Protein AF-A0AA39HNC1-F1 (afdb_monomer)

Radius of gyration: 44.1 Å; Cα contacts (8 Å, |Δi|>4): 191; chains: 1; bounding box: 72×90×106 Å

Solvent-accessible surface area (backbone atoms only — not comparable to full-atom values): 15174 Å² total; per-residue (Å²): 145,79,91,83,81,85,81,80,76,82,78,73,82,68,80,75,74,71,72,63,69,68,51,80,89,74,47,60,42,54,93,48,76,64,47,18,50,51,42,49,56,53,46,65,72,40,34,52,62,77,48,49,46,64,54,33,51,32,32,52,54,32,53,50,33,34,64,67,63,71,42,69,72,57,32,47,50,52,32,36,51,50,52,68,69,50,84,72,84,40,71,57,29,49,50,51,47,52,48,52,40,50,47,42,70,74,55,33,66,61,58,40,54,48,33,51,54,52,49,52,53,52,52,49,49,53,51,51,51,52,52,53,53,52,54,52,52,52,52,52,51,52,52,52,52,50,53,52,54,58,58,60,65,75,60,83,68,86,64,94,79,68,56,38,54,92,45,75,66,51,21,51,50,48,49,53,52,38,52,75,39,28,63,91,38,47,65,55,51,30,48,33,32,48,55,31,52,49,36,31,52,67,60,74,41,70,73,52,32,44,50,52,33,38,52,43,48,60,65,60,48,95,64,95,44,89,60,28,52,61,54,49,53,49,54,38,48,46,44,70,75,60,33,66,66,56,41,55,49,25,51,54,51,44,52,50,56,53,53,50,52,54,55,52,54,54,65,74,77,103

Sequence (270 aa):
MEIAILFAISAAALLTTSVQSVSVSEFTCGVDKLTTFAAYKMVSRTCRAAQLHPVNECCRAHDRCYDQQMGQGYCDKTFCDCLNSQPSAGIKCKATRIGMCQAVKAFGHHAYKNAVVLLIMRVGRVILYLFSLVAFQITVFAILSAAVLLTASAQFVSFPEFKCGTNKITTAIAYRTAKATCPTQLEEINECCRDHDECYDDQFGRKFCDSTFCGCLQNTMTSYDEKCDPTLKNMCMAVKLFGEAAYKRATVRRKRAAGNKSADLDRTYG

Secondary structure (DSSP, 8-state):
--SSSSSSSSS------------GGG---SSSHHHHHHHHHHHHHHS-HHHHHHHHHHHHHHHHHHHTT--HHHHHHHHHHHHHHS--S-HHHHHHHHHHHHHHHHHHHHHHHHHHHHHHHHHHHHHHHHHHHHHHHHHHHHHHHHHHHHHHHTT----SS---SSSHHHHHHHHHHHHHH-TTSHHHHHHHHHHHHHHHHHTS-HHHHHHHHHHHHHHT-SS--TTHHHHHHHHHHHHHHHHHHHHHHHHHHHHHHHHHHHHHHHHH--

Mean predicted aligned error: 16.12 Å

InterPro domains:
  IPR033113 Phospholipase A2, histidine active site [PS00118] (58-65)
  IPR033113 Phospholipase A2, histidine active site [PS00118] (192-199)
  IPR036444 Phospholipase A2 domain superfamily [SSF48619] (44-108)
  IPR036444 Phospholipase A2 domain superfamily [SSF48619] (187-243)
  IPR053322 Phospholipase A2-like [PTHR34228] (147-257)

Organism: NCBI:txid289476

Nearest PDB structures (foldseek):
  6xf1-assembly1_A  TM=2.076E-01  e=5.018E+00  Homo sapiens

Foldseek 3Di:
DDPDPPPPPPPPPPPPPPLPQDDLVRQDQDLDSVRSNVLLVQLPVQDPSSCSVQLSVLRVQLLVCLLVLVDLVVSLVSSLVSLCPDDDPDPSNNVSSVVSSVCCVVPVVVVSVVSVVVNCVVVVVVVVVVVVVVVVVVVVVVVVVVVVVVVVVVPPDDDPQQDAADDPVRSSVLQVLCCVQPVPLRVLLSVLRVQLLVCLLVCVDQVVSLVSSLVSLVVSDPDDRPRNVVSSVVSSVCCVVPVPVVSVVSVVVNVVVVVVVVVVVVVVPD

pLDDT: mean 86.37, std 15.24, range [42.06, 98.44]

Structure (mmCIF, N/CA/C/O backbone):
data_AF-A0AA39HNC1-F1
#
_entry.id   AF-A0AA39HNC1-F1
#
loop_
_atom_site.group_PDB
_atom_site.id
_atom_site.type_symbol
_atom_site.label_atom_id
_atom_site.label_alt_id
_atom_site.label_comp_id
_atom_site.label_asym_id
_atom_site.label_entity_id
_atom_site.label_seq_id
_atom_site.pdbx_PDB_ins_code
_atom_site.Cartn_x
_atom_site.Cartn_y
_atom_site.Cartn_z
_atom_site.occupancy
_atom_site.B_iso_or_equiv
_atom_site.auth_seq_id
_atom_site.auth_comp_id
_atom_site.auth_asym_id
_atom_site.auth_atom_id
_atom_site.pdbx_PDB_model_num
ATOM 1 N N . MET A 1 1 ? -17.857 50.864 -36.558 1.00 48.84 1 MET A N 1
ATOM 2 C CA . MET A 1 1 ? -16.810 50.506 -35.577 1.00 48.84 1 MET A CA 1
ATOM 3 C C . MET A 1 1 ? -16.941 49.023 -35.249 1.00 48.84 1 MET A C 1
ATOM 5 O O . MET A 1 1 ? -17.095 48.641 -34.105 1.00 48.84 1 MET A O 1
ATOM 9 N N . GLU A 1 2 ? -16.924 48.202 -36.295 1.00 49.62 2 GLU A N 1
ATOM 10 C CA . GLU A 1 2 ? -17.008 46.742 -36.289 1.00 49.62 2 GLU A CA 1
ATOM 11 C C . GLU A 1 2 ? -16.304 46.302 -37.590 1.00 49.62 2 GLU A C 1
ATOM 13 O O . GLU A 1 2 ? -16.350 47.046 -38.571 1.00 49.62 2 GLU A O 1
ATOM 18 N N . ILE A 1 3 ? -15.668 45.124 -37.611 1.00 49.59 3 ILE A N 1
ATOM 19 C CA . ILE A 1 3 ? -15.027 44.479 -38.786 1.00 49.59 3 ILE A CA 1
ATOM 20 C C . ILE A 1 3 ? -13.579 44.923 -39.128 1.00 49.59 3 ILE A C 1
ATOM 22 O O . ILE A 1 3 ? -13.241 45.140 -40.286 1.00 49.59 3 ILE A O 1
ATOM 26 N N . ALA A 1 4 ? -12.663 44.990 -38.151 1.00 47.81 4 ALA A N 1
ATOM 27 C CA . ALA A 1 4 ? -11.221 45.112 -38.464 1.00 47.81 4 ALA A CA 1
ATOM 28 C C . ALA A 1 4 ? -10.263 44.262 -37.604 1.00 47.81 4 ALA A C 1
ATOM 30 O O . ALA A 1 4 ? -9.054 44.346 -37.788 1.00 47.81 4 ALA A O 1
ATOM 31 N N . ILE A 1 5 ? -10.760 43.422 -36.685 1.00 50.03 5 ILE A N 1
ATOM 32 C CA . ILE A 1 5 ? -9.896 42.729 -35.697 1.00 50.03 5 ILE A CA 1
ATOM 33 C C . ILE A 1 5 ? -9.791 41.204 -35.940 1.00 50.03 5 ILE A C 1
ATOM 35 O O . ILE A 1 5 ? -9.031 40.515 -35.270 1.00 50.03 5 ILE A O 1
ATOM 39 N N . LEU A 1 6 ? -10.472 40.646 -36.949 1.00 43.88 6 LEU A N 1
ATOM 40 C CA . LEU A 1 6 ? -10.529 39.185 -37.159 1.00 43.88 6 LEU A CA 1
ATOM 41 C C . LEU A 1 6 ? -9.555 38.610 -38.206 1.00 43.88 6 LEU A C 1
ATOM 43 O O . LEU A 1 6 ? -9.464 37.394 -38.324 1.00 43.88 6 LEU A O 1
ATOM 47 N N . PHE A 1 7 ? -8.773 39.432 -38.916 1.00 42.06 7 PHE A N 1
ATOM 48 C CA . PHE A 1 7 ? -7.845 38.947 -39.958 1.00 42.06 7 PHE A CA 1
ATOM 49 C C . PHE A 1 7 ? -6.353 38.956 -39.576 1.00 42.06 7 PHE A C 1
ATOM 51 O O . PHE A 1 7 ? -5.514 38.622 -40.407 1.00 42.06 7 PHE A O 1
ATOM 58 N N . ALA A 1 8 ? -5.998 39.271 -38.326 1.00 42.38 8 ALA A N 1
ATOM 59 C CA . ALA A 1 8 ? -4.595 39.328 -37.891 1.00 42.38 8 ALA A CA 1
ATOM 60 C C . ALA A 1 8 ? -4.085 38.071 -37.152 1.00 42.38 8 ALA A C 1
ATOM 62 O O . ALA A 1 8 ? -2.930 38.047 -36.739 1.00 42.38 8 ALA A O 1
ATOM 63 N N . ILE A 1 9 ? -4.902 37.020 -36.985 1.00 43.72 9 ILE A N 1
ATOM 64 C CA . ILE A 1 9 ? -4.497 35.807 -36.236 1.00 43.72 9 ILE A CA 1
ATOM 65 C C . ILE A 1 9 ? -4.142 34.621 -37.162 1.00 43.72 9 ILE A C 1
ATOM 67 O O . ILE A 1 9 ? -3.538 33.647 -36.723 1.00 43.72 9 ILE A O 1
ATOM 71 N N . SER A 1 10 ? -4.395 34.706 -38.472 1.00 48.00 10 SER A N 1
ATOM 72 C CA . SER A 1 10 ? -4.323 33.526 -39.356 1.00 48.00 10 SER A CA 1
ATOM 73 C C . SER A 1 10 ? -3.035 33.353 -40.178 1.00 48.00 10 SER A C 1
ATOM 75 O O . SER A 1 10 ? -3.021 32.520 -41.079 1.00 48.00 10 SER A O 1
ATOM 77 N N . ALA A 1 11 ? -1.943 34.081 -39.908 1.00 49.38 11 ALA A N 1
ATOM 78 C CA . ALA A 1 11 ? -0.720 33.978 -40.732 1.00 49.38 11 ALA A CA 1
ATOM 79 C C . ALA A 1 11 ? 0.614 33.905 -39.962 1.00 49.38 11 ALA A C 1
ATOM 81 O O . ALA A 1 11 ? 1.673 34.032 -40.570 1.00 49.38 11 ALA A O 1
ATOM 82 N N . ALA A 1 12 ? 0.593 33.664 -38.647 1.00 47.50 12 ALA A N 1
ATOM 83 C CA . ALA A 1 12 ? 1.817 33.519 -37.846 1.00 47.50 12 ALA A CA 1
ATOM 84 C C . ALA A 1 12 ? 1.938 32.169 -37.121 1.00 47.50 12 ALA A C 1
ATOM 86 O O . ALA A 1 12 ? 2.788 32.012 -36.251 1.00 47.50 12 ALA A O 1
ATOM 87 N N . ALA A 1 13 ? 1.177 31.154 -37.537 1.00 45.53 13 ALA A N 1
ATOM 88 C CA . ALA A 1 13 ? 1.581 29.765 -37.328 1.00 45.53 13 ALA A CA 1
ATOM 89 C C . ALA A 1 13 ? 2.593 29.360 -38.417 1.00 45.53 13 ALA A C 1
ATOM 91 O O . ALA A 1 13 ? 2.431 28.351 -39.102 1.00 45.53 13 ALA A O 1
ATOM 92 N N . LEU A 1 14 ? 3.649 30.166 -38.601 1.00 48.22 14 LEU A N 1
ATOM 93 C CA . LEU A 1 14 ? 4.881 29.620 -39.147 1.00 48.22 14 LEU A CA 1
ATOM 94 C C . LEU A 1 14 ? 5.342 28.594 -38.118 1.00 48.22 14 LEU A C 1
ATOM 96 O O . LEU A 1 14 ? 5.746 28.948 -37.013 1.00 48.22 14 LEU A O 1
ATOM 100 N N . LEU A 1 15 ? 5.229 27.326 -38.497 1.00 51.19 15 LEU A N 1
ATOM 101 C CA . LEU A 1 15 ? 5.894 26.193 -37.882 1.00 51.19 15 LEU A CA 1
ATOM 102 C C . LEU A 1 15 ? 7.393 26.504 -37.761 1.00 51.19 15 LEU A C 1
ATOM 104 O O . LEU A 1 15 ? 8.198 26.119 -38.606 1.00 51.19 15 LEU A O 1
ATOM 108 N N . THR A 1 16 ? 7.794 27.183 -36.691 1.00 45.97 16 THR A N 1
ATOM 109 C CA . THR A 1 16 ? 9.137 27.059 -36.148 1.00 45.97 16 THR A CA 1
ATOM 110 C C . THR A 1 16 ? 9.211 25.659 -35.559 1.00 45.97 16 THR A C 1
ATOM 112 O O . THR A 1 16 ? 9.036 25.444 -34.363 1.00 45.97 16 THR A O 1
ATOM 115 N N . THR A 1 17 ? 9.442 24.663 -36.419 1.00 48.69 17 THR A N 1
ATOM 116 C CA . THR A 1 17 ? 9.976 23.379 -35.973 1.00 48.69 17 THR A CA 1
ATOM 117 C C . THR A 1 17 ? 11.329 23.695 -35.355 1.00 48.69 17 THR A C 1
ATOM 119 O O . THR A 1 17 ? 12.334 23.820 -36.059 1.00 48.69 17 THR A O 1
ATOM 122 N N . SER A 1 18 ? 11.344 23.933 -34.045 1.00 51.25 18 SER A N 1
ATOM 123 C CA . SER A 1 18 ? 12.574 24.060 -33.290 1.00 51.25 18 SER A CA 1
ATOM 124 C C . SER A 1 18 ? 13.366 22.788 -33.556 1.00 51.25 18 SER A C 1
ATOM 126 O O . SER A 1 18 ? 12.904 21.672 -33.317 1.00 51.25 18 SER A O 1
ATOM 128 N N . VAL A 1 19 ? 14.540 22.945 -34.163 1.00 54.59 19 VAL A N 1
ATOM 129 C CA . VAL A 1 19 ? 15.480 21.842 -34.325 1.00 54.59 19 VAL A CA 1
ATOM 130 C C . VAL A 1 19 ? 15.892 21.456 -32.910 1.00 54.59 19 VAL A C 1
ATOM 132 O O . VAL A 1 19 ? 16.746 22.106 -32.313 1.00 54.59 19 VAL A O 1
ATOM 135 N N . GLN A 1 20 ? 15.232 20.449 -32.341 1.00 57.31 20 GLN A N 1
ATOM 136 C CA . GLN A 1 20 ? 15.578 19.916 -31.031 1.00 57.31 20 GLN A CA 1
ATOM 137 C C . GLN A 1 20 ? 16.942 19.237 -31.155 1.00 57.31 20 GLN A C 1
ATOM 139 O O . GLN A 1 20 ? 17.072 18.113 -31.643 1.00 57.31 20 GLN A O 1
ATOM 144 N N . SER A 1 21 ? 17.993 19.961 -30.776 1.00 61.28 21 SER A N 1
ATOM 145 C CA . SER A 1 21 ? 19.322 19.392 -30.618 1.00 61.28 21 SER A CA 1
ATOM 146 C C . SER A 1 21 ? 19.317 18.493 -29.386 1.00 61.28 21 SER A C 1
ATOM 148 O O . SER A 1 21 ? 19.156 18.978 -28.271 1.00 61.28 21 SER A O 1
ATOM 150 N N . VAL A 1 22 ? 19.494 17.190 -29.588 1.00 72.62 22 VAL A N 1
ATOM 151 C CA . VAL A 1 22 ? 19.627 16.220 -28.494 1.00 72.62 22 VAL A CA 1
ATOM 152 C C . VAL A 1 22 ? 20.972 16.427 -27.804 1.00 72.62 22 VAL A C 1
ATOM 154 O O . VAL A 1 22 ? 22.016 16.408 -28.461 1.00 72.62 22 VAL A O 1
ATOM 157 N N . SER A 1 23 ? 20.955 16.614 -26.486 1.00 84.06 23 SER A N 1
ATOM 158 C CA . SER A 1 23 ? 22.177 16.686 -25.682 1.00 84.06 23 SER A CA 1
ATOM 159 C C . SER A 1 23 ? 22.823 15.300 -25.519 1.00 84.06 23 SER A C 1
ATOM 161 O O . SER A 1 23 ? 22.152 14.272 -25.602 1.00 84.06 23 SER A O 1
ATOM 163 N N . VAL A 1 24 ? 24.131 15.246 -25.234 1.00 82.00 24 VAL A N 1
ATOM 164 C CA . VAL A 1 24 ? 24.844 13.977 -24.951 1.00 82.00 24 VAL A CA 1
ATOM 165 C C . VAL A 1 24 ? 24.155 13.182 -23.834 1.00 82.00 24 VAL A C 1
ATOM 167 O O . VAL A 1 24 ? 24.118 11.958 -23.889 1.00 82.00 24 VAL A O 1
ATOM 170 N N . SER A 1 25 ? 23.604 13.871 -22.831 1.00 81.38 25 SER A N 1
ATOM 171 C CA . SER A 1 25 ? 22.918 13.275 -21.679 1.00 81.38 25 SER A CA 1
ATOM 172 C C . SER A 1 25 ? 21.581 12.612 -22.011 1.00 81.38 25 SER A C 1
ATOM 174 O O . SER A 1 25 ? 21.130 11.762 -21.252 1.00 81.38 25 SER A O 1
ATOM 176 N N . GLU A 1 26 ? 20.943 12.984 -23.120 1.00 89.44 26 GLU A N 1
ATOM 177 C CA . GLU A 1 26 ? 19.631 12.457 -23.529 1.00 89.44 26 GLU A CA 1
ATOM 178 C C . GLU A 1 26 ? 19.731 11.371 -24.606 1.00 89.44 26 GLU A C 1
ATOM 180 O O . GLU A 1 26 ? 18.730 10.719 -24.936 1.00 89.44 26 GLU A O 1
ATOM 185 N N . PHE A 1 27 ? 20.924 11.188 -25.173 1.00 93.12 27 PHE A N 1
ATOM 186 C CA . PHE A 1 27 ? 21.216 10.146 -26.143 1.00 93.12 27 PHE A CA 1
ATOM 187 C C . PHE A 1 27 ? 21.434 8.814 -25.419 1.00 93.12 27 PHE A C 1
ATOM 189 O O . PHE A 1 27 ? 22.256 8.747 -24.512 1.00 93.12 27 PHE A O 1
ATOM 196 N N . THR A 1 28 ? 20.706 7.759 -25.794 1.00 93.31 28 THR A N 1
ATOM 197 C CA . THR A 1 28 ? 20.693 6.480 -25.055 1.00 93.31 28 THR A CA 1
ATOM 198 C C . THR A 1 28 ? 21.236 5.301 -25.855 1.00 93.31 28 THR A C 1
ATOM 200 O O . THR A 1 28 ? 21.201 4.181 -25.373 1.00 93.31 28 THR A O 1
ATOM 203 N N . CYS A 1 29 ? 21.760 5.519 -27.064 1.00 93.81 29 CYS A N 1
ATOM 204 C CA . CYS A 1 29 ? 22.177 4.415 -27.925 1.00 93.81 29 CYS A CA 1
ATOM 205 C C . CYS A 1 29 ? 23.498 3.767 -27.488 1.00 93.81 29 CYS A C 1
ATOM 207 O O . CYS A 1 29 ? 24.566 4.233 -27.876 1.00 93.81 29 CYS A O 1
ATOM 209 N N . GLY A 1 30 ? 23.439 2.681 -26.726 1.00 90.62 30 GLY A N 1
ATOM 210 C CA . GLY A 1 30 ? 24.608 1.965 -26.223 1.00 90.62 30 GLY A CA 1
ATOM 211 C C . GLY A 1 30 ? 24.250 1.130 -24.999 1.00 90.62 30 GLY A C 1
ATOM 212 O O . GLY A 1 30 ? 23.156 1.236 -24.462 1.00 90.62 30 GLY A O 1
ATOM 213 N N . VAL A 1 31 ? 25.177 0.289 -24.547 1.00 88.44 31 VAL A N 1
ATOM 214 C CA . VAL A 1 31 ? 24.966 -0.562 -23.358 1.00 88.44 31 VAL A CA 1
ATOM 215 C C . VAL A 1 31 ? 25.489 0.083 -22.077 1.00 88.44 31 VAL A C 1
ATOM 217 O O . VAL A 1 31 ? 25.113 -0.303 -20.973 1.00 88.44 31 VAL A O 1
ATOM 220 N N . ASP A 1 32 ? 26.373 1.065 -22.219 1.00 88.81 32 ASP A N 1
ATOM 221 C CA . ASP A 1 32 ? 27.019 1.786 -21.133 1.00 88.81 32 ASP A CA 1
ATOM 222 C C . ASP A 1 32 ? 27.351 3.222 -21.563 1.00 88.81 32 ASP A C 1
ATOM 224 O O . ASP A 1 32 ? 27.205 3.611 -22.721 1.00 88.81 32 ASP A O 1
ATOM 228 N N . LYS A 1 33 ? 27.834 4.041 -20.623 1.00 90.19 33 LYS A N 1
ATOM 229 C CA . LYS A 1 33 ? 28.151 5.452 -20.892 1.00 90.19 33 LYS A CA 1
ATOM 230 C C . LYS A 1 33 ? 29.196 5.634 -21.999 1.00 90.19 33 LYS A C 1
ATOM 232 O O . LYS A 1 33 ? 29.138 6.630 -22.719 1.00 90.19 33 LYS A O 1
ATOM 237 N N . LEU A 1 34 ? 30.146 4.706 -22.130 1.00 91.38 34 LEU A N 1
ATOM 238 C CA . LEU A 1 34 ? 31.231 4.804 -23.105 1.00 91.38 34 LEU A CA 1
ATOM 239 C C . LEU A 1 34 ? 30.712 4.540 -24.521 1.00 91.38 34 LEU A C 1
ATOM 241 O O . LEU A 1 34 ? 30.946 5.340 -25.427 1.00 91.38 34 LEU A O 1
ATOM 245 N N . THR A 1 35 ? 29.977 3.446 -24.699 1.00 90.88 35 THR A N 1
ATOM 246 C CA . THR A 1 35 ? 29.351 3.066 -25.969 1.00 90.88 35 THR A CA 1
ATOM 247 C C . THR A 1 35 ? 28.280 4.070 -26.386 1.00 90.88 35 THR A C 1
ATOM 249 O O . THR A 1 35 ? 28.254 4.464 -27.552 1.00 90.88 35 THR A O 1
ATOM 252 N N . THR A 1 36 ? 27.504 4.601 -25.437 1.00 92.38 36 THR A N 1
ATOM 253 C CA . THR A 1 36 ? 26.551 5.694 -25.673 1.00 92.38 36 THR A CA 1
ATOM 254 C C . THR A 1 36 ? 27.231 6.972 -26.147 1.00 92.38 36 THR A C 1
ATOM 256 O O . THR A 1 36 ? 26.805 7.583 -27.131 1.00 92.38 36 THR A O 1
ATOM 259 N N . PHE A 1 37 ? 28.335 7.369 -25.511 1.00 92.06 37 PHE A N 1
ATOM 260 C CA . PHE A 1 37 ? 29.103 8.533 -25.946 1.00 92.06 37 PHE A CA 1
ATOM 261 C C . PHE A 1 37 ? 29.732 8.330 -27.331 1.00 92.06 37 PHE A C 1
ATOM 263 O O . PHE A 1 37 ? 29.703 9.239 -28.167 1.00 92.06 37 PHE A O 1
ATOM 270 N N . ALA A 1 38 ? 30.275 7.139 -27.598 1.00 92.38 38 ALA A N 1
ATOM 271 C CA . ALA A 1 38 ? 30.846 6.792 -28.894 1.00 92.38 38 ALA A CA 1
ATOM 272 C C . ALA A 1 38 ? 29.787 6.839 -30.007 1.00 92.38 38 ALA A C 1
ATOM 274 O O . ALA A 1 38 ? 30.019 7.453 -31.053 1.00 92.38 38 ALA A O 1
ATOM 275 N N . ALA A 1 39 ? 28.605 6.269 -29.761 1.00 94.19 39 ALA A N 1
ATOM 276 C CA . ALA A 1 39 ? 27.479 6.312 -30.683 1.00 94.19 39 ALA A CA 1
ATOM 277 C C . ALA A 1 39 ? 26.992 7.749 -30.914 1.00 94.19 39 ALA A C 1
ATOM 279 O O . ALA A 1 39 ? 26.856 8.160 -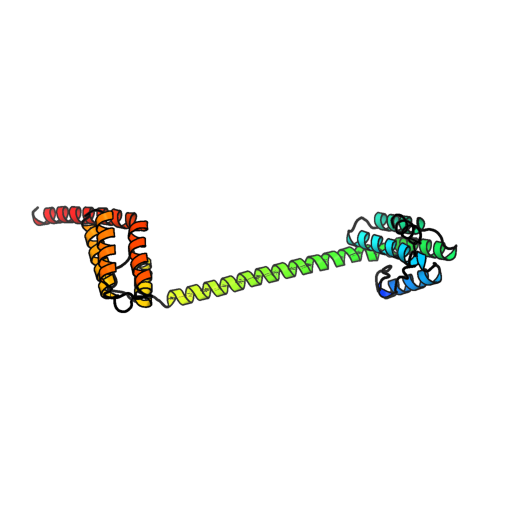32.068 1.00 94.19 39 ALA A O 1
ATOM 280 N N . TYR A 1 40 ? 26.833 8.551 -29.852 1.00 94.62 40 TYR A N 1
ATOM 281 C CA . TYR A 1 40 ? 26.484 9.970 -29.966 1.00 94.62 40 TYR A CA 1
ATOM 282 C C . TYR A 1 40 ? 27.477 10.712 -30.864 1.00 94.62 40 TYR A C 1
ATOM 284 O O . TYR A 1 40 ? 27.073 11.369 -31.820 1.00 94.62 40 TYR A O 1
ATOM 292 N N . LYS A 1 41 ? 28.787 10.571 -30.606 1.00 94.50 41 LYS A N 1
ATOM 293 C CA . LYS A 1 41 ? 29.839 11.230 -31.398 1.00 94.50 41 LYS A CA 1
ATOM 294 C C . LYS A 1 41 ? 29.844 10.773 -32.853 1.00 94.50 41 LYS A C 1
ATOM 296 O O . LYS A 1 41 ? 30.115 11.584 -33.739 1.00 94.50 41 LYS A O 1
ATOM 301 N N . MET A 1 42 ? 29.579 9.494 -33.114 1.00 93.88 42 MET A N 1
ATOM 302 C CA . MET A 1 42 ? 29.521 8.959 -34.473 1.00 93.88 42 MET A CA 1
ATOM 303 C C . MET A 1 42 ? 28.322 9.530 -35.238 1.00 93.88 42 MET A C 1
ATOM 305 O O . MET A 1 42 ? 28.486 10.023 -36.356 1.00 93.88 42 MET A O 1
ATOM 309 N N . VAL A 1 43 ? 27.137 9.530 -34.624 1.00 93.62 43 VAL A N 1
ATOM 310 C CA . VAL A 1 43 ? 25.905 10.063 -35.221 1.00 93.62 43 VAL A CA 1
ATOM 311 C C . VAL A 1 43 ? 26.002 11.579 -35.391 1.00 93.62 43 VAL A C 1
ATOM 313 O O . VAL A 1 43 ? 25.754 12.080 -36.483 1.00 93.62 43 VAL A O 1
ATOM 316 N N . SER A 1 44 ? 26.461 12.320 -34.380 1.00 93.00 44 SER A N 1
ATOM 317 C CA . SER A 1 44 ? 26.563 13.785 -34.435 1.00 93.00 44 SER A CA 1
ATOM 318 C C . SER A 1 44 ? 27.556 14.293 -35.487 1.00 93.00 44 SER A C 1
ATOM 320 O O . SER A 1 44 ? 27.446 15.429 -35.935 1.00 93.00 44 SER A O 1
ATOM 322 N N . ARG A 1 45 ? 28.557 13.482 -35.862 1.00 94.31 45 ARG A N 1
ATOM 323 C CA . ARG A 1 45 ? 29.548 13.821 -36.902 1.00 94.31 45 ARG A CA 1
ATOM 324 C C . ARG A 1 45 ? 29.087 13.491 -38.318 1.00 94.31 45 ARG A C 1
ATOM 326 O O . ARG A 1 45 ? 29.591 14.078 -39.271 1.00 94.31 45 ARG A O 1
ATOM 333 N N . THR A 1 46 ? 28.209 12.506 -38.473 1.00 94.56 46 THR A N 1
ATOM 334 C CA . THR A 1 46 ? 27.846 11.947 -39.786 1.00 94.56 46 THR A CA 1
ATOM 335 C C . THR A 1 46 ? 26.437 12.321 -40.224 1.00 94.56 46 THR A C 1
ATOM 337 O O . THR A 1 46 ? 26.177 12.379 -41.427 1.00 94.56 46 THR A O 1
ATOM 340 N N . CYS A 1 47 ? 25.557 12.598 -39.265 1.00 91.81 47 CYS A N 1
ATOM 341 C CA . CYS A 1 47 ? 24.169 12.992 -39.444 1.00 91.81 47 CYS A CA 1
ATOM 342 C C . CYS A 1 47 ? 23.971 14.476 -39.112 1.00 91.81 47 CYS A C 1
ATOM 344 O O . CYS A 1 47 ? 24.732 15.075 -38.351 1.00 91.81 47 CYS A O 1
ATOM 346 N N . ARG A 1 48 ? 22.929 15.087 -39.687 1.00 91.62 48 ARG A N 1
ATOM 347 C CA . ARG A 1 48 ? 22.544 16.468 -39.348 1.00 91.62 48 ARG A CA 1
ATOM 348 C C . ARG A 1 48 ? 21.900 16.508 -37.962 1.00 91.62 48 ARG A C 1
ATOM 350 O O . ARG A 1 48 ? 21.272 15.532 -37.564 1.00 91.62 48 ARG A O 1
ATOM 357 N N . ALA A 1 49 ? 21.957 17.660 -37.286 1.00 89.25 49 ALA A N 1
ATOM 358 C CA . ALA A 1 49 ? 21.337 17.878 -35.970 1.00 89.25 49 ALA A CA 1
ATOM 359 C C . ALA A 1 49 ? 19.877 17.377 -35.897 1.00 89.25 49 ALA A C 1
ATOM 361 O O . ALA A 1 49 ? 19.516 16.650 -34.977 1.00 89.25 49 ALA A O 1
ATOM 362 N N . ALA A 1 50 ? 19.077 17.663 -36.931 1.00 89.00 50 ALA A N 1
ATOM 363 C CA . ALA A 1 50 ? 17.678 17.236 -37.034 1.00 89.00 50 ALA A CA 1
ATOM 364 C C . ALA A 1 50 ? 17.465 15.705 -37.064 1.00 89.00 50 ALA A C 1
ATOM 366 O O . ALA A 1 50 ? 16.354 15.237 -36.844 1.00 89.00 50 ALA A O 1
ATOM 367 N N . GLN A 1 51 ? 18.504 14.910 -37.338 1.00 90.75 51 GLN A N 1
ATOM 368 C CA . GLN A 1 51 ? 18.428 13.446 -37.372 1.00 90.75 51 GLN A CA 1
ATOM 369 C C . GLN A 1 51 ? 18.887 12.775 -36.073 1.00 90.75 51 GLN A C 1
ATOM 371 O O . GLN A 1 51 ? 18.673 11.573 -35.923 1.00 90.75 51 GLN A O 1
ATOM 376 N N . LEU A 1 52 ? 19.500 13.508 -35.135 1.00 91.31 52 LEU A N 1
ATOM 377 C CA . LEU A 1 52 ? 19.931 12.920 -33.863 1.00 91.31 52 LEU A CA 1
ATOM 378 C C . LEU A 1 52 ? 18.729 12.391 -33.079 1.00 91.31 52 LEU A C 1
ATOM 380 O O . LEU A 1 52 ? 18.789 11.276 -32.569 1.00 91.31 52 LEU A O 1
ATOM 384 N N . HIS A 1 53 ? 17.634 13.155 -33.029 1.00 92.75 53 HIS A N 1
ATOM 385 C CA . HIS A 1 53 ? 16.424 12.749 -32.317 1.00 92.75 53 HIS A CA 1
ATOM 386 C C . HIS A 1 53 ? 15.781 11.484 -32.917 1.00 92.75 53 HIS A C 1
ATOM 388 O O . HIS A 1 53 ? 15.632 10.512 -32.178 1.00 92.75 53 HIS A O 1
ATOM 394 N N . PRO A 1 54 ? 15.481 11.402 -34.230 1.00 94.12 54 PRO A N 1
ATOM 395 C CA . PRO A 1 54 ? 14.924 10.179 -34.811 1.00 94.12 54 PRO A CA 1
ATOM 396 C C . PRO A 1 54 ? 15.808 8.932 -34.658 1.00 94.12 54 PRO A C 1
ATOM 398 O O . PRO A 1 54 ? 15.295 7.845 -34.410 1.00 94.12 54 PRO A O 1
ATOM 401 N N . VAL A 1 55 ? 17.137 9.067 -34.766 1.00 94.31 55 VAL A N 1
ATOM 402 C CA . VAL A 1 55 ? 18.057 7.938 -34.527 1.00 94.31 55 VAL A CA 1
ATOM 403 C C . VAL A 1 55 ? 18.005 7.495 -33.064 1.00 94.31 55 VAL A C 1
ATOM 405 O O . VAL A 1 55 ? 17.941 6.299 -32.788 1.00 94.31 55 VAL A O 1
ATOM 408 N N . ASN A 1 56 ? 18.000 8.447 -32.131 1.00 95.44 56 ASN A N 1
ATOM 409 C CA . ASN A 1 56 ? 17.928 8.156 -30.704 1.00 95.44 56 ASN A CA 1
ATOM 410 C C . ASN A 1 56 ? 16.602 7.486 -30.311 1.00 95.44 56 ASN A C 1
ATOM 412 O O . ASN A 1 56 ? 16.598 6.578 -29.487 1.00 95.44 56 ASN A O 1
ATOM 416 N N . GLU A 1 57 ? 15.488 7.878 -30.935 1.00 96.06 57 GLU A N 1
ATOM 417 C CA . GLU A 1 57 ? 14.191 7.220 -30.740 1.00 96.06 57 GLU A CA 1
ATOM 418 C C . GLU A 1 57 ? 14.214 5.743 -31.150 1.00 96.06 57 GLU A C 1
ATOM 420 O O . GLU A 1 57 ? 13.698 4.900 -30.413 1.00 96.06 57 GLU A O 1
ATOM 425 N N . CYS A 1 58 ? 14.881 5.394 -32.258 1.00 97.62 58 CYS A N 1
ATOM 426 C CA . CYS A 1 58 ? 15.076 3.988 -32.621 1.00 97.62 58 CYS A CA 1
ATOM 427 C C . CYS A 1 58 ? 15.851 3.225 -31.536 1.00 97.62 58 CYS A C 1
ATOM 429 O O . CYS A 1 58 ? 15.487 2.098 -31.208 1.00 97.62 58 CYS A O 1
ATOM 431 N N . CYS A 1 59 ? 16.886 3.835 -30.950 1.00 97.38 59 CYS A N 1
ATOM 432 C CA . CYS A 1 59 ? 17.659 3.202 -29.880 1.00 97.38 59 CYS A CA 1
ATOM 433 C C . CYS A 1 59 ? 16.821 3.010 -28.609 1.00 97.38 59 CYS A C 1
ATOM 435 O O . CYS A 1 59 ? 16.759 1.904 -28.088 1.00 97.38 59 CYS A O 1
ATOM 437 N N . ARG A 1 60 ? 16.065 4.029 -28.176 1.00 96.75 60 ARG A N 1
ATOM 438 C CA . ARG A 1 60 ? 15.136 3.909 -27.036 1.00 96.75 60 ARG A CA 1
ATOM 439 C C . ARG A 1 60 ? 14.101 2.803 -27.245 1.00 96.75 60 ARG A C 1
ATOM 441 O O . ARG A 1 60 ? 13.741 2.103 -26.302 1.00 96.75 60 ARG A O 1
ATOM 448 N N . ALA A 1 61 ? 13.582 2.664 -28.465 1.00 97.75 61 ALA A N 1
ATOM 449 C CA . ALA A 1 61 ? 12.640 1.602 -28.798 1.00 97.75 61 ALA A CA 1
ATOM 450 C C . ALA A 1 61 ? 13.292 0.210 -28.748 1.00 97.75 61 ALA A C 1
ATOM 452 O O . ALA A 1 61 ? 12.662 -0.736 -28.276 1.00 97.75 61 ALA A O 1
ATOM 453 N N . HIS A 1 62 ? 14.546 0.089 -29.188 1.00 97.31 62 HIS A N 1
ATOM 454 C CA . HIS A 1 62 ? 15.321 -1.153 -29.122 1.00 97.31 62 HIS A CA 1
ATOM 455 C C . HIS A 1 62 ? 15.646 -1.553 -27.683 1.00 97.31 62 HIS A C 1
ATOM 457 O O . HIS A 1 62 ? 15.355 -2.687 -27.307 1.00 97.31 62 HIS A O 1
ATOM 463 N N . ASP A 1 63 ? 16.108 -0.610 -26.860 1.00 95.75 63 ASP A N 1
ATOM 464 C CA . ASP A 1 63 ? 16.374 -0.834 -25.435 1.00 95.75 63 ASP A CA 1
ATOM 465 C C . ASP A 1 63 ? 15.113 -1.331 -24.716 1.00 95.75 63 ASP A C 1
ATOM 467 O O . ASP A 1 63 ? 15.146 -2.337 -24.012 1.00 95.75 63 ASP A O 1
ATOM 471 N N . ARG A 1 64 ? 13.956 -0.696 -24.968 1.00 95.12 64 ARG A N 1
ATOM 472 C CA . ARG A 1 64 ? 12.664 -1.158 -24.428 1.00 95.12 64 ARG A CA 1
ATOM 473 C C . ARG A 1 64 ? 12.300 -2.563 -24.906 1.00 95.12 64 ARG A C 1
ATOM 475 O O . ARG A 1 64 ? 11.787 -3.353 -24.122 1.00 95.12 64 ARG A O 1
ATOM 482 N N . CYS A 1 65 ? 12.548 -2.877 -26.175 1.00 97.12 65 CYS A N 1
ATOM 483 C CA . CYS A 1 65 ? 12.290 -4.205 -26.730 1.00 97.12 65 CYS A CA 1
ATOM 484 C C . CYS A 1 65 ? 13.156 -5.280 -26.049 1.00 97.12 65 CYS A C 1
ATOM 486 O O . CYS A 1 65 ? 12.669 -6.371 -25.742 1.00 97.12 65 CYS A O 1
ATOM 488 N N . TYR A 1 66 ? 14.422 -4.955 -25.768 1.00 95.31 66 TYR A N 1
ATOM 489 C CA . TYR A 1 66 ? 15.342 -5.799 -25.006 1.00 95.31 66 TYR A CA 1
ATOM 490 C C . TYR A 1 66 ? 14.892 -5.960 -23.555 1.00 95.31 66 TYR A C 1
ATOM 492 O O . TYR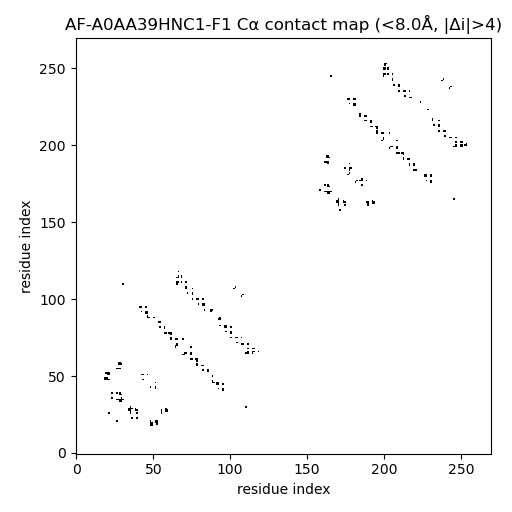 A 1 66 ? 14.813 -7.084 -23.068 1.00 95.31 66 TYR A O 1
ATOM 500 N N . ASP A 1 67 ? 14.523 -4.873 -22.881 1.00 91.81 67 ASP A N 1
ATOM 501 C CA . ASP A 1 67 ? 14.001 -4.911 -21.512 1.00 91.81 67 ASP A CA 1
ATOM 502 C C . ASP A 1 67 ? 12.737 -5.778 -21.401 1.00 91.81 67 ASP A C 1
ATOM 504 O O . ASP A 1 67 ? 12.555 -6.499 -20.421 1.00 91.81 67 ASP A O 1
ATOM 508 N N . GLN A 1 68 ? 11.882 -5.745 -22.426 1.00 93.56 68 GLN A N 1
ATOM 509 C CA . GLN A 1 68 ? 10.661 -6.551 -22.515 1.00 93.56 68 GLN A CA 1
ATOM 510 C C . GLN A 1 68 ? 10.899 -7.990 -22.983 1.00 93.56 68 GLN A C 1
ATOM 512 O O . GLN A 1 68 ? 9.964 -8.786 -22.978 1.00 93.56 68 GLN A O 1
ATOM 517 N N . GLN A 1 69 ? 12.127 -8.337 -23.374 1.00 94.12 69 GLN A N 1
ATOM 518 C CA . GLN A 1 69 ? 12.493 -9.688 -23.800 1.00 94.12 69 GLN A CA 1
ATOM 519 C C . GLN A 1 69 ? 11.627 -10.222 -24.956 1.00 94.12 69 GLN A C 1
ATOM 521 O O . GLN A 1 69 ? 11.285 -11.402 -25.009 1.00 94.12 69 GLN A O 1
ATOM 526 N N . MET A 1 70 ? 11.318 -9.364 -25.932 1.00 95.31 70 MET A N 1
ATOM 527 C CA . MET A 1 70 ? 10.460 -9.695 -27.085 1.00 95.31 70 MET A CA 1
ATOM 528 C C . MET A 1 70 ? 11.146 -10.589 -28.143 1.00 95.31 70 MET A C 1
ATOM 530 O O . MET A 1 70 ? 10.602 -10.815 -29.222 1.00 95.31 70 MET A O 1
ATOM 534 N N . GLY A 1 71 ? 12.352 -11.085 -27.857 1.00 96.00 71 GLY A N 1
ATOM 535 C CA . GLY A 1 71 ? 13.197 -11.853 -28.767 1.00 96.00 71 GLY A CA 1
ATOM 536 C C . GLY A 1 71 ? 14.251 -10.987 -29.457 1.00 96.00 71 GLY A C 1
ATOM 537 O O . GLY A 1 71 ? 13.925 -10.059 -30.197 1.00 96.00 71 GLY A O 1
ATOM 538 N N . GLN A 1 72 ? 15.532 -11.331 -29.273 1.00 96.00 72 GLN A N 1
ATOM 539 C CA . GLN A 1 72 ? 16.663 -10.557 -29.804 1.00 96.00 72 GLN A CA 1
ATOM 540 C C . GLN A 1 72 ? 16.536 -10.294 -31.314 1.00 96.00 72 GLN A C 1
ATOM 542 O O . GLN A 1 72 ? 16.600 -9.150 -31.749 1.00 96.00 72 GLN A O 1
ATOM 547 N N . GLY A 1 73 ? 16.288 -11.338 -32.114 1.00 96.88 73 GLY A N 1
ATOM 548 C CA . GLY A 1 73 ? 16.182 -11.204 -33.571 1.00 96.88 73 GLY A CA 1
ATOM 549 C C . GLY A 1 73 ? 15.024 -10.306 -34.020 1.00 96.88 73 GLY A C 1
ATOM 550 O O . GLY A 1 73 ? 15.160 -9.572 -34.998 1.00 96.88 73 GLY A O 1
ATOM 551 N N . TYR A 1 74 ? 13.908 -10.318 -33.284 1.00 97.81 74 TYR A N 1
ATOM 552 C CA . TYR A 1 74 ? 12.776 -9.423 -33.528 1.00 97.81 74 TYR A CA 1
ATOM 553 C C . TYR A 1 74 ? 13.141 -7.967 -33.212 1.00 97.81 74 TYR A C 1
ATOM 555 O O . TYR A 1 74 ? 12.911 -7.077 -34.037 1.00 97.81 74 TYR A O 1
ATOM 563 N N . CYS A 1 75 ? 13.762 -7.730 -32.056 1.00 97.88 75 CYS A N 1
ATOM 564 C CA . CYS A 1 75 ? 14.204 -6.403 -31.644 1.00 97.88 75 CYS A CA 1
ATOM 565 C C . CYS A 1 75 ? 15.257 -5.831 -32.605 1.00 97.88 75 CYS A C 1
ATOM 567 O O . CYS A 1 75 ? 15.097 -4.708 -33.080 1.00 97.88 75 CYS A O 1
ATOM 569 N N . ASP A 1 76 ? 16.276 -6.615 -32.967 1.00 98.06 76 ASP A N 1
ATOM 570 C CA . ASP A 1 76 ? 17.336 -6.207 -33.897 1.00 98.06 76 ASP A CA 1
ATOM 571 C C . ASP A 1 76 ? 16.777 -5.888 -35.284 1.00 98.06 76 ASP A C 1
ATOM 573 O O . ASP A 1 76 ? 17.149 -4.883 -35.892 1.00 98.06 76 ASP A O 1
ATOM 577 N N . LYS A 1 77 ? 15.839 -6.704 -35.784 1.00 98.19 77 LYS A N 1
ATOM 578 C CA . LYS A 1 77 ? 15.156 -6.432 -37.054 1.00 98.19 77 LYS A CA 1
ATOM 579 C C . LYS A 1 77 ? 14.368 -5.123 -36.988 1.00 98.19 77 LYS A C 1
ATOM 581 O O . LYS A 1 77 ? 14.542 -4.276 -37.858 1.00 98.19 77 LYS A O 1
ATOM 586 N N . THR A 1 78 ? 13.552 -4.939 -35.953 1.00 98.25 78 THR A N 1
ATOM 587 C CA . THR A 1 78 ? 12.716 -3.740 -35.774 1.00 98.25 78 THR A CA 1
ATOM 588 C C . THR A 1 78 ? 13.566 -2.474 -35.655 1.00 98.25 78 THR A C 1
ATOM 590 O O . THR A 1 78 ? 13.247 -1.445 -36.248 1.00 98.25 78 THR A O 1
ATOM 593 N N . PHE A 1 79 ? 14.694 -2.557 -34.949 1.00 98.19 79 PHE A N 1
ATOM 594 C CA . PHE A 1 79 ? 15.670 -1.477 -34.857 1.00 98.19 79 PHE A CA 1
ATOM 595 C C . PHE A 1 79 ? 16.286 -1.136 -36.216 1.00 98.19 79 PHE A C 1
ATOM 597 O O . PHE A 1 79 ? 16.314 0.032 -36.606 1.00 98.19 79 PHE A O 1
ATOM 604 N N . CYS A 1 80 ? 16.739 -2.142 -36.967 1.00 98.12 80 CYS A N 1
ATOM 605 C CA . CYS A 1 80 ? 17.273 -1.945 -38.312 1.00 98.12 80 CYS A CA 1
ATOM 606 C C . CYS A 1 80 ? 16.233 -1.328 -39.260 1.00 98.12 80 CYS A C 1
ATOM 608 O O . CYS A 1 80 ? 16.572 -0.422 -40.022 1.00 98.12 80 CYS A O 1
ATOM 610 N N . ASP A 1 81 ? 14.979 -1.777 -39.198 1.00 98.12 81 ASP A N 1
ATOM 611 C CA . ASP A 1 81 ? 13.877 -1.237 -39.998 1.00 98.12 81 ASP A CA 1
ATOM 612 C C . ASP A 1 81 ? 13.616 0.239 -39.636 1.00 98.12 81 ASP A C 1
ATOM 614 O O . ASP A 1 81 ? 13.562 1.088 -40.528 1.00 98.12 81 ASP A O 1
ATOM 618 N N . CYS A 1 82 ? 13.578 0.570 -38.337 1.00 98.06 82 CYS A N 1
ATOM 619 C CA . CYS A 1 82 ? 13.453 1.944 -37.835 1.00 98.06 82 CYS A CA 1
ATOM 620 C C . CYS A 1 82 ? 14.598 2.841 -38.305 1.00 98.06 82 CYS A C 1
ATOM 622 O O . CYS A 1 82 ? 14.373 3.965 -38.756 1.00 98.06 82 CYS A O 1
ATOM 624 N N . LEU A 1 83 ? 15.840 2.354 -38.221 1.00 96.25 83 LEU A N 1
ATOM 625 C CA . LEU A 1 83 ? 16.990 3.101 -38.701 1.00 96.25 83 LEU A CA 1
ATOM 626 C C . LEU A 1 83 ? 16.902 3.311 -40.206 1.00 96.25 83 LEU A C 1
ATOM 628 O O . LEU A 1 83 ? 17.156 4.423 -40.646 1.00 96.25 83 LEU A O 1
ATOM 632 N N . ASN A 1 84 ? 16.530 2.306 -40.997 1.00 94.00 84 ASN A N 1
ATOM 633 C CA . ASN A 1 84 ? 16.471 2.411 -42.456 1.00 94.00 84 ASN A CA 1
ATOM 634 C C . ASN A 1 84 ? 15.337 3.313 -42.961 1.00 94.00 84 ASN A C 1
ATOM 636 O O . ASN A 1 84 ? 15.499 3.935 -44.013 1.00 94.00 84 ASN A O 1
ATOM 640 N N . SER A 1 85 ? 14.238 3.438 -42.213 1.00 93.94 85 SER A N 1
ATOM 641 C CA . SER A 1 85 ? 13.108 4.297 -42.581 1.00 93.94 85 SER A CA 1
ATOM 642 C C . SER A 1 85 ? 13.369 5.794 -42.370 1.00 93.94 85 SER A C 1
ATOM 644 O O . SER A 1 85 ? 12.630 6.615 -42.911 1.00 93.94 85 SER A O 1
ATOM 646 N N . GLN A 1 86 ? 14.416 6.183 -41.625 1.00 91.00 86 GLN A N 1
ATOM 647 C CA . GLN A 1 86 ? 14.695 7.607 -41.401 1.00 91.00 86 GLN A CA 1
ATOM 648 C C . GLN A 1 86 ? 15.153 8.307 -42.697 1.00 91.00 86 GLN A C 1
ATOM 650 O O . GLN A 1 86 ? 15.967 7.751 -43.453 1.00 91.00 86 GLN A O 1
ATOM 655 N N . PRO A 1 87 ? 14.709 9.553 -42.952 1.00 82.56 87 PRO A N 1
ATOM 656 C CA . PRO A 1 87 ? 15.134 10.319 -44.119 1.00 82.56 87 PRO A CA 1
ATOM 657 C C . PRO A 1 87 ? 16.657 10.490 -44.118 1.00 82.56 87 PRO A C 1
ATOM 659 O O . PRO A 1 87 ? 17.275 10.793 -43.095 1.00 82.56 87 PRO A O 1
ATOM 662 N N . SER A 1 88 ? 17.291 10.250 -45.267 1.00 67.69 88 SER A N 1
ATOM 663 C CA . SER A 1 88 ? 18.752 10.200 -45.383 1.00 67.69 88 SER A CA 1
ATOM 664 C C . SER A 1 88 ? 19.339 11.593 -45.632 1.00 67.69 88 SER A C 1
ATOM 666 O O . SER A 1 88 ? 19.244 12.097 -46.742 1.00 67.69 88 SER A O 1
ATOM 668 N N . ALA A 1 89 ? 20.023 12.202 -44.656 1.00 66.12 89 ALA A N 1
ATOM 669 C CA . ALA A 1 89 ? 20.713 13.488 -44.852 1.00 66.12 89 ALA A CA 1
ATOM 670 C C . ALA A 1 89 ? 22.126 13.386 -45.469 1.00 66.12 89 ALA A C 1
ATOM 672 O O . ALA A 1 89 ? 22.928 14.312 -45.337 1.00 66.12 89 ALA A O 1
ATOM 673 N N . GLY A 1 90 ? 22.446 12.264 -46.123 1.00 85.38 90 GLY A N 1
ATOM 674 C CA . GLY A 1 90 ? 23.721 12.034 -46.806 1.00 85.38 90 GLY A CA 1
ATOM 675 C C . GLY A 1 90 ? 24.250 10.604 -46.665 1.00 85.38 90 GLY A C 1
ATOM 676 O O . GLY A 1 90 ? 23.819 9.838 -45.798 1.00 85.38 90 GLY A O 1
ATOM 677 N N . ILE A 1 91 ? 25.217 10.249 -47.518 1.00 91.94 91 ILE A N 1
ATOM 678 C CA . ILE A 1 91 ? 25.815 8.902 -47.590 1.00 91.94 91 ILE A CA 1
ATOM 679 C C . ILE A 1 91 ? 26.465 8.504 -46.255 1.00 91.94 91 ILE A C 1
ATOM 681 O O . ILE A 1 91 ? 26.293 7.373 -45.807 1.00 91.94 91 ILE A O 1
ATOM 685 N N . LYS A 1 92 ? 27.142 9.443 -45.575 1.00 94.12 92 LYS A N 1
ATOM 686 C CA . LYS A 1 92 ? 27.823 9.189 -44.291 1.00 94.12 92 LYS A CA 1
ATOM 687 C C . LYS A 1 92 ? 26.846 8.768 -43.188 1.00 94.12 92 LYS A C 1
ATOM 689 O O . LYS A 1 92 ? 27.043 7.725 -42.579 1.00 94.12 92 LYS A O 1
ATOM 694 N N . CYS A 1 93 ? 25.755 9.512 -42.989 1.00 94.62 93 CYS A N 1
ATOM 695 C CA . CYS A 1 93 ? 24.729 9.159 -42.001 1.00 94.62 93 CYS A CA 1
ATOM 696 C C . CYS A 1 93 ? 24.054 7.814 -42.315 1.00 94.62 93 CYS A C 1
ATOM 698 O O . CYS A 1 93 ? 23.761 7.022 -41.420 1.00 94.62 93 CYS A O 1
ATOM 700 N N . LYS A 1 94 ? 23.809 7.526 -43.603 1.00 94.38 94 LYS A N 1
ATOM 701 C CA . LYS A 1 94 ? 23.279 6.224 -44.031 1.00 94.38 94 LYS A CA 1
ATOM 702 C C . LYS A 1 94 ? 24.245 5.089 -43.673 1.00 94.38 94 LYS A C 1
ATOM 704 O O . LYS A 1 94 ? 23.805 4.103 -43.091 1.00 94.38 94 LYS A O 1
ATOM 709 N N . ALA A 1 95 ? 25.538 5.250 -43.952 1.00 94.94 95 ALA A N 1
ATOM 710 C CA . ALA A 1 95 ? 26.560 4.270 -43.591 1.00 94.94 95 ALA A CA 1
ATOM 711 C C . ALA A 1 95 ? 26.639 4.050 -42.070 1.00 94.94 95 ALA A C 1
ATOM 713 O O . ALA A 1 95 ? 26.679 2.906 -41.628 1.00 94.94 95 ALA A O 1
ATOM 714 N N . THR A 1 96 ? 26.570 5.116 -41.267 1.00 95.19 96 THR A N 1
ATOM 715 C CA . THR A 1 96 ? 26.539 5.017 -39.798 1.00 95.19 96 THR A CA 1
ATOM 716 C C . THR A 1 96 ? 25.346 4.209 -39.297 1.00 95.19 96 THR A C 1
ATOM 718 O O . THR A 1 96 ? 25.535 3.293 -38.504 1.00 95.19 96 THR A O 1
ATOM 721 N N . ARG A 1 97 ? 24.131 4.467 -39.798 1.00 94.75 97 ARG A N 1
ATOM 722 C CA . ARG A 1 97 ? 22.934 3.693 -39.421 1.00 94.75 97 ARG A CA 1
ATOM 723 C C . ARG A 1 97 ? 23.041 2.215 -39.806 1.00 94.75 97 ARG A C 1
ATOM 725 O O . ARG A 1 97 ? 22.699 1.350 -39.004 1.00 94.75 97 ARG A O 1
ATOM 732 N N . ILE A 1 98 ? 23.560 1.917 -40.999 1.00 95.19 98 ILE A N 1
ATOM 733 C CA . ILE A 1 98 ? 23.827 0.532 -41.421 1.00 95.19 98 ILE A CA 1
ATOM 734 C C . ILE A 1 98 ? 24.836 -0.119 -40.467 1.00 95.19 98 ILE A C 1
ATOM 736 O O . ILE A 1 98 ? 24.601 -1.231 -40.004 1.00 95.19 98 ILE A O 1
ATOM 740 N N . GLY A 1 99 ? 25.916 0.586 -40.120 1.00 96.00 99 GLY A N 1
ATOM 741 C CA . GLY A 1 99 ? 26.913 0.119 -39.157 1.00 96.00 99 GLY A CA 1
ATOM 742 C C . GLY A 1 99 ? 26.315 -0.181 -37.782 1.00 96.00 99 GLY A C 1
ATOM 743 O O . GLY A 1 99 ? 26.596 -1.234 -37.221 1.00 96.00 99 GLY A O 1
ATOM 744 N N . MET A 1 100 ? 25.431 0.681 -37.273 1.00 96.12 100 MET A N 1
ATOM 745 C CA . MET A 1 100 ? 24.713 0.453 -36.012 1.00 96.12 100 MET A CA 1
ATOM 746 C C . MET A 1 100 ? 23.821 -0.795 -36.076 1.00 96.12 100 MET A C 1
ATOM 748 O O . MET A 1 100 ? 23.861 -1.618 -35.166 1.00 96.12 100 MET A O 1
ATOM 752 N N . CYS A 1 101 ? 23.073 -0.984 -37.168 1.00 97.56 101 CYS A N 1
ATOM 753 C CA . CYS A 1 101 ? 22.279 -2.196 -37.395 1.00 97.56 101 CYS A CA 1
ATOM 754 C C . CYS A 1 101 ? 23.152 -3.468 -37.404 1.00 97.56 101 CYS A C 1
ATOM 756 O O . CYS A 1 101 ? 22.790 -4.480 -36.806 1.00 97.56 101 CYS A O 1
ATOM 758 N N . GLN A 1 102 ? 24.323 -3.430 -38.046 1.00 97.12 102 GLN A N 1
ATOM 759 C CA . GLN A 1 102 ? 25.240 -4.576 -38.042 1.00 97.12 102 GLN A CA 1
ATOM 760 C C . GLN A 1 102 ? 25.861 -4.814 -36.664 1.00 97.12 102 GLN A C 1
ATOM 762 O O . GLN A 1 102 ? 26.004 -5.961 -36.247 1.00 97.12 102 GLN A O 1
ATOM 767 N N . ALA A 1 103 ? 26.181 -3.747 -35.931 1.00 95.38 103 ALA A N 1
ATOM 768 C CA . ALA A 1 103 ? 26.728 -3.848 -34.587 1.00 95.38 103 ALA A CA 1
ATOM 769 C C . ALA A 1 103 ? 25.753 -4.545 -33.628 1.00 95.38 103 ALA A C 1
ATOM 771 O O . ALA A 1 103 ? 26.173 -5.445 -32.903 1.00 95.38 103 ALA A O 1
ATOM 772 N N . VAL A 1 104 ? 24.457 -4.207 -33.651 1.00 95.44 104 VAL A N 1
ATOM 773 C CA . VAL A 1 104 ? 23.479 -4.898 -32.789 1.00 95.44 104 VAL A CA 1
ATOM 774 C C . VAL A 1 104 ? 23.291 -6.360 -33.192 1.00 95.44 104 VAL A C 1
ATOM 776 O O . VAL A 1 104 ? 23.233 -7.219 -32.321 1.00 95.44 104 VAL A O 1
ATOM 779 N N . LYS A 1 105 ? 23.327 -6.692 -34.488 1.00 95.75 105 LYS A N 1
ATOM 780 C CA . LYS A 1 105 ? 23.250 -8.094 -34.932 1.00 95.75 105 LYS A CA 1
ATOM 781 C C . LYS A 1 105 ? 24.467 -8.917 -34.509 1.00 95.75 105 LYS A C 1
ATOM 783 O O . LYS A 1 105 ? 24.321 -10.086 -34.165 1.00 95.75 105 LYS A O 1
ATOM 788 N N . ALA A 1 106 ? 25.658 -8.318 -34.530 1.00 94.88 106 ALA A N 1
ATOM 789 C CA . ALA A 1 106 ? 26.902 -8.994 -34.171 1.00 94.88 106 ALA A CA 1
ATOM 790 C C . ALA A 1 106 ? 27.110 -9.102 -32.650 1.00 94.88 106 ALA A C 1
ATOM 792 O O . ALA A 1 106 ? 27.560 -10.134 -32.159 1.00 94.88 106 ALA A O 1
ATOM 793 N N . PHE A 1 107 ? 26.784 -8.046 -31.898 1.00 93.75 107 PHE A N 1
ATOM 794 C CA . PHE A 1 107 ? 27.152 -7.914 -30.481 1.00 93.75 107 PHE A CA 1
ATOM 795 C C . PHE A 1 107 ? 25.952 -7.812 -29.529 1.00 93.75 107 PHE A C 1
ATOM 797 O O . PHE A 1 107 ? 26.112 -7.892 -28.310 1.00 93.75 107 PHE A O 1
ATOM 804 N N . GLY A 1 108 ? 24.736 -7.671 -30.057 1.00 92.25 108 GLY A N 1
ATOM 805 C CA . GLY A 1 108 ? 23.521 -7.445 -29.275 1.00 92.25 108 GLY A CA 1
ATOM 806 C C . GLY A 1 108 ? 23.120 -8.618 -28.387 1.00 92.25 108 GLY A C 1
ATOM 807 O O . GLY A 1 108 ? 22.381 -8.411 -27.431 1.00 92.25 108 GLY A O 1
ATOM 808 N N . HIS A 1 109 ? 23.649 -9.820 -28.627 1.00 93.56 109 HIS A N 1
ATOM 809 C CA . HIS A 1 109 ? 23.322 -11.007 -27.837 1.00 93.56 109 HIS A CA 1
ATOM 810 C C . HIS A 1 109 ? 23.675 -10.852 -26.354 1.00 93.56 109 HIS A C 1
ATOM 812 O O . HIS A 1 109 ? 22.893 -11.217 -25.475 1.00 93.56 109 HIS A O 1
ATOM 818 N N . HIS A 1 110 ? 24.847 -10.279 -26.071 1.00 90.25 110 HIS A N 1
ATOM 819 C CA . HIS A 1 110 ? 25.293 -10.039 -24.702 1.00 90.25 110 HIS A CA 1
ATOM 820 C C . HIS A 1 110 ? 24.418 -8.983 -24.014 1.00 90.25 110 HIS A C 1
ATOM 822 O O . HIS A 1 110 ? 23.963 -9.185 -22.891 1.00 90.25 110 HIS A O 1
ATOM 828 N N . ALA A 1 111 ? 24.117 -7.891 -24.720 1.00 89.19 111 ALA A N 1
ATOM 829 C CA . ALA A 1 111 ? 23.229 -6.840 -24.234 1.00 89.19 111 ALA A CA 1
ATOM 830 C C . ALA A 1 111 ? 21.815 -7.372 -23.932 1.00 89.19 111 ALA A C 1
ATOM 832 O O . ALA A 1 111 ? 21.273 -7.113 -22.860 1.00 89.19 111 ALA A O 1
ATOM 833 N N . TYR A 1 112 ? 21.263 -8.195 -24.827 1.00 91.69 112 TYR A N 1
ATOM 834 C CA . TYR A 1 112 ? 19.944 -8.808 -24.676 1.00 91.69 112 TYR A CA 1
ATOM 835 C C . TYR A 1 112 ? 19.864 -9.735 -23.456 1.00 91.69 112 TYR A C 1
ATOM 837 O O . TYR A 1 112 ? 18.925 -9.650 -22.664 1.00 91.69 112 TYR A O 1
ATOM 845 N N . LYS A 1 113 ? 20.871 -10.597 -23.261 1.00 91.31 113 LYS A N 1
ATOM 846 C CA . LYS A 1 113 ? 20.947 -11.480 -22.086 1.00 91.31 113 LYS A CA 1
ATOM 847 C C . LYS A 1 113 ? 21.104 -10.700 -20.783 1.00 91.31 113 LYS A C 1
ATOM 849 O O . LYS A 1 113 ? 20.475 -11.043 -19.786 1.00 91.31 113 LYS A O 1
ATOM 854 N N . ASN A 1 114 ? 21.906 -9.640 -20.782 1.00 88.19 114 ASN A N 1
ATOM 855 C CA . ASN A 1 114 ? 22.109 -8.834 -19.580 1.00 88.19 114 ASN A CA 1
ATOM 856 C C . ASN A 1 114 ? 20.852 -8.060 -19.170 1.00 88.19 114 ASN A C 1
ATOM 858 O O . ASN A 1 114 ? 20.642 -7.856 -17.974 1.00 88.19 114 ASN A O 1
ATOM 862 N N . ALA A 1 115 ? 19.980 -7.704 -20.120 1.00 85.69 115 ALA A N 1
ATOM 863 C CA . ALA A 1 115 ? 18.674 -7.129 -19.805 1.00 85.69 115 ALA A CA 1
ATOM 864 C C . ALA A 1 115 ? 17.809 -8.088 -18.954 1.00 85.69 115 ALA A C 1
ATOM 866 O O . ALA A 1 115 ? 17.160 -7.642 -18.007 1.00 85.69 115 ALA A O 1
ATOM 867 N N . VAL A 1 116 ? 17.893 -9.411 -19.177 1.00 86.06 116 VAL A N 1
ATOM 868 C CA . VAL A 1 116 ? 17.236 -10.425 -18.320 1.00 86.06 116 VAL A CA 1
ATOM 869 C C . VAL A 1 116 ? 17.770 -10.372 -16.892 1.00 86.06 116 VAL A C 1
ATOM 871 O O . VAL A 1 116 ? 16.999 -10.351 -15.935 1.00 86.06 116 VAL A O 1
ATOM 874 N N . VAL A 1 117 ? 19.094 -10.343 -16.733 1.00 86.00 117 VAL A N 1
ATOM 875 C CA . VAL A 1 117 ? 19.735 -10.321 -15.410 1.00 86.00 117 VAL A CA 1
ATOM 876 C C . VAL A 1 117 ? 19.335 -9.056 -14.651 1.00 86.00 117 VAL A C 1
ATOM 878 O O . VAL A 1 117 ? 18.996 -9.120 -13.470 1.00 86.00 117 VAL A O 1
ATOM 881 N N . LEU A 1 118 ? 19.297 -7.911 -15.337 1.00 82.88 118 LEU A N 1
ATOM 882 C CA . LEU A 1 118 ? 18.847 -6.648 -14.759 1.00 82.88 118 LEU A CA 1
ATOM 883 C C . LEU A 1 118 ? 17.378 -6.712 -14.315 1.00 82.88 118 LEU A C 1
ATOM 885 O O . LEU A 1 118 ? 17.048 -6.233 -13.228 1.00 82.88 118 LEU A O 1
ATOM 889 N N . LEU A 1 119 ? 16.507 -7.328 -15.120 1.00 82.50 119 LEU A N 1
ATOM 890 C CA . LEU A 1 119 ? 15.101 -7.531 -14.781 1.00 82.50 119 LEU A CA 1
ATOM 891 C C . LEU A 1 119 ? 14.951 -8.415 -13.536 1.00 82.50 119 LEU A C 1
ATOM 893 O O . LEU A 1 119 ? 14.250 -8.031 -12.600 1.00 82.50 119 LEU A O 1
ATOM 897 N N . ILE A 1 120 ? 15.666 -9.542 -13.477 1.00 84.81 120 ILE A N 1
ATOM 898 C CA . ILE A 1 120 ? 15.672 -10.444 -12.315 1.00 84.81 120 ILE A CA 1
ATOM 899 C C . ILE A 1 120 ? 16.148 -9.703 -11.062 1.00 84.81 120 ILE A C 1
ATOM 901 O O . ILE A 1 120 ? 15.521 -9.818 -10.012 1.00 84.81 120 ILE A O 1
ATOM 905 N N . MET A 1 121 ? 17.205 -8.893 -11.158 1.00 82.94 121 MET A N 1
ATOM 906 C CA . MET A 1 121 ? 17.686 -8.098 -10.024 1.00 82.94 121 MET A CA 1
ATOM 907 C C . MET A 1 121 ? 16.667 -7.045 -9.566 1.00 82.94 121 MET A C 1
ATOM 909 O O . MET A 1 121 ? 16.499 -6.843 -8.362 1.00 82.94 121 MET A O 1
ATOM 913 N N . ARG A 1 122 ? 15.965 -6.378 -10.495 1.00 88.25 122 ARG A N 1
ATOM 914 C CA . ARG A 1 122 ? 14.905 -5.407 -10.164 1.00 88.25 122 ARG A CA 1
ATOM 915 C C . ARG A 1 122 ? 13.733 -6.086 -9.456 1.00 88.25 122 ARG A C 1
ATOM 917 O O . ARG A 1 122 ? 13.317 -5.617 -8.399 1.00 88.25 122 ARG A O 1
ATOM 924 N N . VAL A 1 123 ? 13.249 -7.202 -10.000 1.00 88.12 123 VAL A N 1
ATOM 925 C CA . VAL A 1 123 ? 12.165 -7.996 -9.403 1.00 88.12 123 VAL A CA 1
ATOM 926 C C . VAL A 1 123 ? 12.592 -8.548 -8.042 1.00 88.12 123 VAL A C 1
ATOM 928 O O . VAL A 1 123 ? 11.868 -8.388 -7.065 1.00 88.12 123 VAL A O 1
ATOM 931 N N . GLY A 1 124 ? 13.800 -9.104 -7.938 1.00 90.69 124 GLY A N 1
ATOM 932 C CA . GLY A 1 124 ? 14.358 -9.618 -6.688 1.00 90.69 124 GLY A CA 1
ATOM 933 C C . GLY A 1 124 ? 14.459 -8.549 -5.600 1.00 90.69 124 GLY A C 1
ATOM 934 O O . GLY A 1 124 ? 14.116 -8.811 -4.451 1.00 90.69 124 GLY A O 1
ATOM 935 N N . ARG A 1 125 ? 14.841 -7.316 -5.958 1.00 93.38 125 ARG A N 1
ATOM 936 C CA . ARG A 1 125 ? 14.857 -6.187 -5.019 1.00 93.38 125 ARG A CA 1
ATOM 937 C C . ARG A 1 125 ? 13.452 -5.848 -4.514 1.00 93.38 125 ARG A C 1
ATOM 939 O O . ARG A 1 125 ? 13.286 -5.667 -3.313 1.00 93.38 125 ARG A O 1
ATOM 946 N N . VAL A 1 126 ? 12.448 -5.786 -5.394 1.00 93.00 126 VAL A N 1
ATOM 947 C CA . VAL A 1 126 ? 11.047 -5.539 -4.992 1.00 93.00 126 VAL A CA 1
ATOM 948 C C . VAL A 1 126 ? 10.542 -6.647 -4.067 1.00 93.00 126 VAL A C 1
ATOM 950 O O . VAL A 1 126 ? 9.975 -6.353 -3.018 1.00 93.00 126 VAL A O 1
ATOM 953 N N . ILE A 1 127 ? 10.808 -7.909 -4.407 1.00 93.06 127 ILE A N 1
ATOM 954 C CA . ILE A 1 127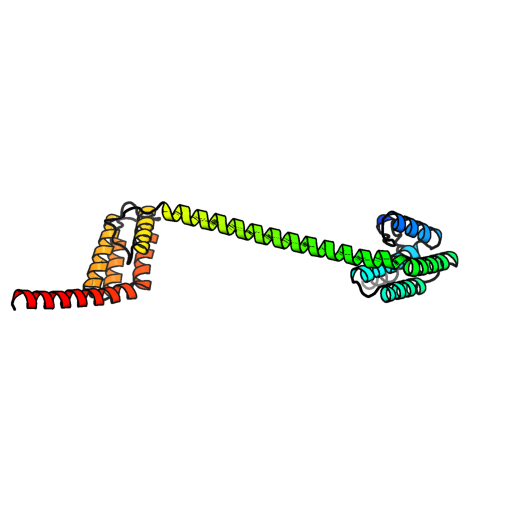 ? 10.450 -9.066 -3.580 1.00 93.06 127 ILE A CA 1
ATOM 955 C C . ILE A 1 127 ? 11.104 -8.967 -2.195 1.00 93.06 127 ILE A C 1
ATOM 957 O O . ILE A 1 127 ? 10.419 -9.125 -1.186 1.00 93.06 127 ILE A O 1
ATOM 961 N N . LEU A 1 128 ? 12.399 -8.645 -2.127 1.00 93.81 128 LEU A N 1
ATOM 962 C CA . LEU A 1 128 ? 13.115 -8.480 -0.861 1.00 93.81 128 LEU A CA 1
ATOM 963 C C . LEU A 1 128 ? 12.497 -7.372 0.004 1.00 93.81 128 LEU A C 1
ATOM 965 O O . LEU A 1 128 ? 12.279 -7.586 1.194 1.00 93.81 128 LEU A O 1
ATOM 969 N N . TYR A 1 129 ? 12.149 -6.225 -0.592 1.00 95.06 129 TYR A N 1
ATOM 970 C CA . TYR A 1 129 ? 11.451 -5.148 0.118 1.00 95.06 129 TYR A CA 1
ATOM 971 C C . TYR A 1 129 ? 10.096 -5.600 0.675 1.00 95.06 129 TYR A C 1
ATOM 973 O O . TYR A 1 129 ? 9.781 -5.294 1.825 1.00 95.06 129 TYR A O 1
ATOM 981 N N . LEU A 1 130 ? 9.307 -6.350 -0.100 1.00 93.81 130 LEU A N 1
ATOM 982 C CA . LEU A 1 130 ? 8.024 -6.884 0.363 1.00 93.81 130 LEU A CA 1
ATOM 983 C C . LEU A 1 130 ? 8.204 -7.857 1.537 1.00 93.81 130 LEU A C 1
ATOM 985 O O . LEU A 1 130 ? 7.485 -7.747 2.530 1.00 93.81 130 LEU A O 1
ATOM 989 N N . PHE A 1 131 ? 9.196 -8.750 1.478 1.00 94.81 131 PHE A N 1
ATOM 990 C CA . PHE A 1 131 ? 9.519 -9.642 2.596 1.00 94.81 131 PHE A CA 1
ATOM 991 C C . PHE A 1 131 ? 9.926 -8.871 3.856 1.00 94.81 131 PHE A C 1
ATOM 993 O O . PHE A 1 131 ? 9.449 -9.191 4.946 1.00 94.81 131 PHE A O 1
ATOM 1000 N N . SER A 1 132 ? 10.757 -7.831 3.725 1.00 94.62 132 SER A N 1
ATOM 1001 C CA . SER A 1 132 ? 11.142 -6.983 4.859 1.00 94.62 132 SER A CA 1
ATOM 1002 C C . SER A 1 132 ? 9.945 -6.259 5.484 1.00 94.62 132 SER A C 1
ATOM 1004 O O . SER A 1 132 ? 9.852 -6.190 6.709 1.00 94.62 132 SER A O 1
ATOM 1006 N N . LEU A 1 133 ? 9.003 -5.763 4.672 1.00 94.19 133 LEU A N 1
ATOM 1007 C CA . LEU A 1 133 ? 7.781 -5.118 5.165 1.00 94.19 133 LEU A CA 1
ATOM 1008 C C . LEU A 1 133 ? 6.883 -6.094 5.932 1.00 94.19 133 LEU A C 1
ATOM 1010 O O . LEU A 1 133 ? 6.398 -5.757 7.010 1.00 94.19 133 LEU A O 1
ATOM 1014 N N . VAL A 1 134 ? 6.686 -7.309 5.415 1.00 95.19 134 VAL A N 1
ATOM 1015 C CA . VAL A 1 134 ? 5.883 -8.339 6.095 1.00 95.19 134 VAL A CA 1
ATOM 1016 C C . VAL A 1 134 ? 6.528 -8.750 7.418 1.00 95.19 134 VAL A C 1
ATOM 1018 O O . VAL A 1 134 ? 5.841 -8.812 8.436 1.00 95.19 134 VAL A O 1
ATOM 1021 N N . ALA A 1 135 ? 7.846 -8.966 7.438 1.00 95.81 135 ALA A N 1
ATOM 1022 C CA . ALA A 1 135 ? 8.570 -9.295 8.664 1.00 95.81 135 ALA A CA 1
ATOM 1023 C C . ALA A 1 135 ? 8.421 -8.196 9.730 1.00 95.81 135 ALA A C 1
ATOM 1025 O O . ALA A 1 135 ? 8.161 -8.500 10.892 1.00 95.81 135 ALA A O 1
ATOM 1026 N N . PHE A 1 136 ? 8.512 -6.924 9.331 1.00 95.31 136 PHE A N 1
ATOM 1027 C CA . PHE A 1 136 ? 8.303 -5.787 10.229 1.00 95.31 136 PHE A CA 1
ATOM 1028 C C . PHE A 1 136 ? 6.878 -5.738 10.807 1.00 95.31 136 PHE A C 1
ATOM 1030 O O . PHE A 1 136 ? 6.699 -5.505 12.000 1.00 95.31 136 PHE A O 1
ATOM 1037 N N . GLN A 1 137 ? 5.852 -6.000 9.994 1.00 94.75 137 GLN A N 1
ATOM 1038 C CA . GLN A 1 137 ? 4.466 -6.048 10.480 1.00 94.75 137 GLN A CA 1
ATOM 1039 C C . GLN A 1 137 ? 4.255 -7.173 11.506 1.00 94.75 137 GLN A C 1
ATOM 1041 O O . GLN A 1 137 ? 3.610 -6.964 12.535 1.00 94.75 137 GLN A O 1
ATOM 1046 N N . ILE A 1 138 ? 4.841 -8.351 11.265 1.00 95.50 138 ILE A N 1
ATOM 1047 C CA . ILE A 1 138 ? 4.765 -9.492 12.189 1.00 95.50 138 ILE A CA 1
ATOM 1048 C C . ILE A 1 138 ? 5.420 -9.153 13.534 1.00 95.50 138 ILE A C 1
ATOM 1050 O O . ILE A 1 138 ? 4.844 -9.449 14.583 1.00 95.50 138 ILE A O 1
ATOM 1054 N N . THR A 1 139 ? 6.596 -8.515 13.535 1.00 95.25 139 THR A N 1
ATOM 1055 C CA . THR A 1 139 ? 7.289 -8.170 14.787 1.00 95.25 139 THR A CA 1
ATOM 1056 C C . THR A 1 139 ? 6.538 -7.113 15.588 1.00 95.25 139 THR A C 1
ATOM 1058 O O . THR A 1 139 ? 6.408 -7.261 16.802 1.00 95.25 139 THR A O 1
ATOM 1061 N N . VAL A 1 140 ? 5.977 -6.092 14.933 1.00 96.31 140 VAL A N 1
ATOM 1062 C CA . VAL A 1 140 ? 5.136 -5.083 15.597 1.00 96.31 140 VAL A CA 1
ATOM 1063 C C . VAL A 1 140 ? 3.918 -5.739 16.247 1.00 96.31 140 VAL A C 1
ATOM 1065 O O . VAL A 1 140 ? 3.646 -5.496 17.423 1.00 96.31 140 VAL A O 1
ATOM 1068 N N . PHE A 1 141 ? 3.216 -6.615 15.523 1.00 94.50 141 PHE A N 1
ATOM 1069 C CA . PHE A 1 141 ? 2.060 -7.328 16.066 1.00 94.50 141 PHE A CA 1
ATOM 1070 C C . PHE A 1 141 ? 2.437 -8.206 17.268 1.00 94.50 141 PHE A C 1
ATOM 1072 O O . PHE A 1 141 ? 1.752 -8.185 18.292 1.00 94.50 141 PHE A O 1
ATOM 1079 N N . ALA A 1 142 ? 3.561 -8.925 17.185 1.00 94.50 142 ALA A N 1
ATOM 1080 C CA . ALA A 1 142 ? 4.065 -9.740 18.286 1.00 94.50 142 ALA A CA 1
ATOM 1081 C C . ALA A 1 142 ? 4.364 -8.892 19.537 1.00 94.50 142 ALA A C 1
ATOM 1083 O O . ALA A 1 142 ? 3.911 -9.237 20.629 1.00 94.50 142 ALA A O 1
ATOM 1084 N N . ILE A 1 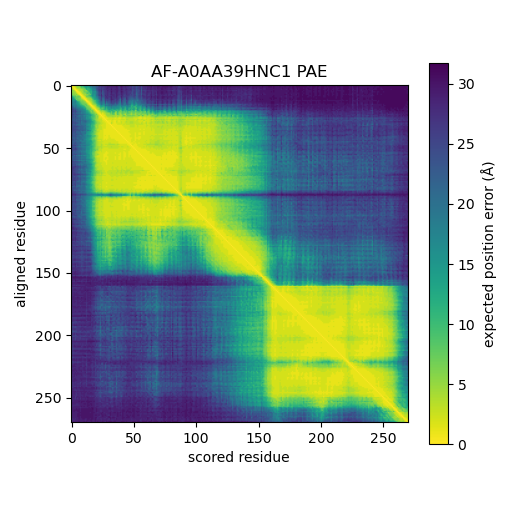143 ? 5.043 -7.750 19.382 1.00 94.31 143 ILE A N 1
ATOM 1085 C CA . ILE A 1 143 ? 5.354 -6.834 20.492 1.00 94.31 143 ILE A CA 1
ATOM 1086 C C . ILE A 1 143 ? 4.072 -6.286 21.131 1.00 94.31 143 ILE A C 1
ATOM 1088 O O . ILE A 1 143 ? 3.938 -6.308 22.355 1.00 94.31 143 ILE A O 1
ATOM 1092 N N . LEU A 1 144 ? 3.107 -5.839 20.321 1.00 92.06 144 LEU A N 1
ATOM 1093 C CA . LEU A 1 144 ? 1.826 -5.332 20.822 1.00 92.06 144 LEU A CA 1
ATOM 1094 C C . LEU A 1 144 ? 1.054 -6.412 21.587 1.00 92.06 144 LEU A C 1
ATOM 1096 O O . LEU A 1 144 ? 0.549 -6.150 22.677 1.00 92.06 144 LEU A O 1
ATOM 1100 N N . SER A 1 145 ? 1.008 -7.637 21.059 1.00 89.56 145 SER A N 1
ATOM 1101 C CA . SER A 1 145 ? 0.341 -8.755 21.733 1.00 89.56 145 SER A CA 1
ATOM 1102 C C . SER A 1 145 ? 0.982 -9.079 23.089 1.00 89.56 145 SER A C 1
ATOM 1104 O O . SER A 1 145 ? 0.271 -9.257 24.080 1.00 89.56 145 SER A O 1
ATOM 1106 N N . ALA A 1 146 ? 2.317 -9.060 23.174 1.00 89.50 146 ALA A N 1
ATOM 1107 C CA . ALA A 1 146 ? 3.044 -9.272 24.420 1.00 89.50 146 ALA A CA 1
ATOM 1108 C C . ALA A 1 146 ? 2.775 -8.152 25.441 1.00 89.50 146 ALA A C 1
ATOM 1110 O O . ALA A 1 146 ? 2.569 -8.434 26.620 1.00 89.50 146 ALA A O 1
ATOM 1111 N N . ALA A 1 147 ? 2.705 -6.892 25.001 1.00 86.19 147 ALA A N 1
ATOM 1112 C CA . ALA A 1 147 ? 2.362 -5.765 25.870 1.00 86.19 147 ALA A CA 1
ATOM 1113 C C . ALA A 1 147 ? 0.929 -5.869 26.430 1.00 86.19 147 ALA A C 1
ATOM 1115 O O . ALA A 1 147 ? 0.696 -5.603 27.613 1.00 86.19 147 ALA A O 1
ATOM 1116 N N . VAL A 1 148 ? -0.033 -6.313 25.615 1.00 86.12 148 VAL A N 1
ATOM 1117 C CA . VAL A 1 148 ? -1.411 -6.578 26.069 1.00 86.12 148 VAL A CA 1
ATOM 1118 C C . VAL A 1 148 ? -1.439 -7.707 27.104 1.00 86.12 148 VAL A C 1
ATOM 1120 O O . VAL A 1 148 ? -2.092 -7.581 28.137 1.00 86.12 148 VAL A O 1
ATOM 1123 N N . LEU A 1 149 ? -0.687 -8.788 26.883 1.00 81.25 149 LEU A N 1
ATOM 1124 C CA . LEU A 1 149 ? -0.573 -9.895 27.840 1.00 81.25 149 LEU A CA 1
ATOM 1125 C C . LEU A 1 149 ? 0.041 -9.452 29.179 1.00 81.25 149 LEU A C 1
ATOM 1127 O O . LEU A 1 149 ? -0.473 -9.812 30.238 1.00 81.25 149 LEU A O 1
ATOM 1131 N N . LEU A 1 150 ? 1.099 -8.635 29.142 1.00 75.25 150 LEU A N 1
ATOM 1132 C CA . LEU A 1 150 ? 1.755 -8.092 30.338 1.00 75.25 150 LEU A CA 1
ATOM 1133 C C . LEU A 1 150 ? 0.849 -7.140 31.132 1.00 75.25 150 LEU A C 1
ATOM 1135 O O . LEU A 1 150 ? 0.879 -7.130 32.359 1.00 75.25 150 LEU A O 1
ATOM 1139 N N . THR A 1 151 ? 0.022 -6.347 30.452 1.00 70.69 151 THR A N 1
ATOM 1140 C CA . THR A 1 151 ? -0.927 -5.443 31.125 1.00 70.69 151 THR A CA 1
ATOM 1141 C C . THR A 1 151 ? -2.155 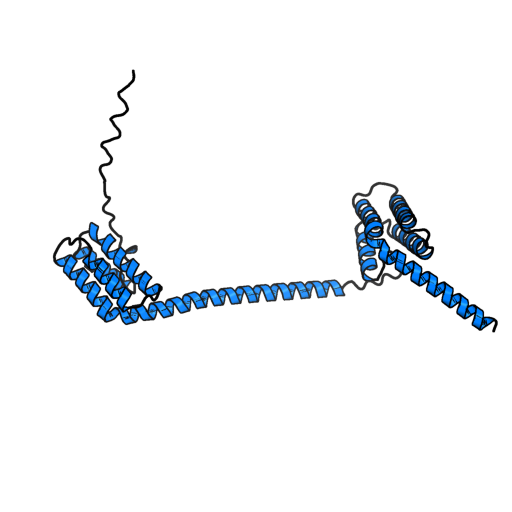-6.179 31.664 1.00 70.69 151 THR A C 1
ATOM 1143 O O . THR A 1 151 ? -2.681 -5.798 32.710 1.00 70.69 151 THR A O 1
ATOM 1146 N N . ALA A 1 152 ? -2.582 -7.267 31.016 1.00 69.31 152 ALA A N 1
ATOM 1147 C CA . ALA A 1 152 ? -3.680 -8.105 31.492 1.00 69.31 152 ALA A CA 1
ATOM 1148 C C . ALA A 1 152 ? -3.332 -8.878 32.778 1.00 69.31 152 ALA A C 1
ATOM 1150 O O . ALA A 1 152 ? -4.196 -9.049 33.641 1.00 69.31 152 ALA A O 1
ATOM 1151 N N . SER A 1 153 ? -2.080 -9.320 32.947 1.00 62.38 153 SER A N 1
ATOM 1152 C CA . SER A 1 153 ? -1.652 -10.048 34.153 1.00 62.38 153 SER A CA 1
ATOM 1153 C C . SER A 1 153 ? -1.510 -9.150 35.389 1.00 62.38 153 SER A C 1
ATOM 1155 O O . SER A 1 153 ? -1.707 -9.620 36.509 1.00 62.38 153 SER A O 1
ATOM 1157 N N . ALA A 1 154 ? -1.269 -7.847 35.209 1.00 55.22 154 ALA A N 1
ATOM 1158 C CA . ALA A 1 154 ? -1.076 -6.885 36.296 1.00 55.22 154 ALA A CA 1
ATOM 1159 C C . ALA A 1 154 ? -2.360 -6.505 37.067 1.00 55.22 154 ALA A C 1
ATOM 1161 O O . ALA A 1 154 ? -2.313 -5.652 37.952 1.00 55.22 154 ALA A O 1
ATOM 1162 N N . GLN A 1 155 ? -3.521 -7.091 36.748 1.00 54.09 155 GLN A N 1
ATOM 1163 C CA . GLN A 1 155 ? -4.803 -6.631 37.290 1.00 54.09 155 GLN A CA 1
ATOM 1164 C C . GLN A 1 155 ? -5.687 -7.719 37.913 1.00 54.09 155 GLN A C 1
ATOM 1166 O O . GLN A 1 155 ? -6.906 -7.528 38.006 1.00 54.09 155 GLN A O 1
ATOM 1171 N N . PHE A 1 156 ? -5.104 -8.815 38.409 1.00 51.94 156 PHE A N 1
ATOM 1172 C CA . PHE A 1 156 ? -5.784 -9.687 39.377 1.00 51.94 156 PHE A CA 1
ATOM 1173 C C . PHE A 1 156 ? -5.907 -8.980 40.737 1.00 51.94 156 PHE A C 1
ATOM 1175 O O . PHE A 1 156 ? -5.361 -9.404 41.749 1.00 51.94 156 PHE A O 1
ATOM 1182 N N . VAL A 1 157 ? -6.622 -7.858 40.757 1.00 50.44 157 VAL A N 1
ATOM 1183 C CA . VAL A 1 157 ? -7.104 -7.246 41.988 1.00 50.44 157 VAL A CA 1
ATOM 1184 C C . VAL A 1 157 ? -8.218 -8.157 42.495 1.00 50.44 157 VAL A C 1
ATOM 1186 O O . VAL A 1 157 ? -9.184 -8.440 41.787 1.00 50.44 157 VAL A O 1
ATOM 1189 N N . SER A 1 158 ? -8.050 -8.679 43.704 1.00 52.09 158 SER A N 1
ATOM 1190 C CA . SER A 1 158 ? -9.132 -9.337 44.426 1.00 52.09 158 SER A CA 1
ATOM 1191 C C . SER A 1 158 ? -10.229 -8.295 44.678 1.00 52.09 158 SER A C 1
ATOM 1193 O O . SER A 1 158 ? -9.953 -7.263 45.287 1.00 52.09 158 SER A O 1
ATOM 1195 N N . PHE A 1 159 ? -11.452 -8.540 44.192 1.00 60.38 159 PHE A N 1
ATOM 1196 C CA . PHE A 1 159 ? -12.626 -7.668 44.370 1.00 60.38 159 PHE A CA 1
ATOM 1197 C C . PHE A 1 159 ? -13.720 -8.388 45.186 1.00 60.38 159 PHE A C 1
ATOM 1199 O O . PHE A 1 159 ? -14.761 -8.724 44.618 1.00 60.38 159 PHE A O 1
ATOM 1206 N N . PRO A 1 160 ? -13.529 -8.717 46.478 1.00 58.81 160 PRO A N 1
ATOM 1207 C CA . PRO A 1 160 ? -14.457 -9.619 47.168 1.00 58.81 160 PRO A CA 1
ATOM 1208 C C . PRO A 1 160 ? -15.900 -9.081 47.268 1.00 58.81 160 PRO A C 1
ATOM 1210 O O . PRO A 1 160 ? -16.851 -9.869 47.308 1.00 58.81 160 PRO A O 1
ATOM 1213 N N . GLU A 1 161 ? -16.085 -7.757 47.236 1.00 78.75 161 GLU A N 1
ATOM 1214 C CA . GLU A 1 161 ? -17.348 -7.122 47.642 1.00 78.75 161 GLU A CA 1
ATOM 1215 C C . GLU A 1 161 ? -18.147 -6.451 46.515 1.00 78.75 161 GLU A C 1
ATOM 1217 O O . GLU A 1 161 ? -19.351 -6.258 46.676 1.00 78.75 161 GLU A O 1
ATOM 1222 N N . PHE A 1 162 ? -17.558 -6.174 45.345 1.00 90.38 162 PHE A N 1
ATOM 1223 C CA . PHE A 1 162 ? -18.305 -5.569 44.234 1.00 90.38 162 PHE A CA 1
ATOM 1224 C C . PHE A 1 162 ? -19.100 -6.634 43.463 1.00 90.38 162 PHE A C 1
ATOM 1226 O O . PHE A 1 162 ? -18.521 -7.563 42.897 1.00 90.38 162 PHE A O 1
ATOM 1233 N N . LYS A 1 163 ? -20.430 -6.524 43.460 1.00 89.44 163 LYS A N 1
ATOM 1234 C CA . LYS A 1 163 ? -21.376 -7.510 42.913 1.00 89.44 163 LYS A CA 1
ATOM 1235 C C . LYS A 1 163 ? -21.974 -7.118 41.570 1.00 89.44 163 LYS A C 1
ATOM 1237 O O . LYS A 1 163 ? -22.632 -7.939 40.949 1.00 89.44 163 LYS A O 1
ATOM 1242 N N . CYS A 1 164 ? -21.695 -5.924 41.062 1.00 92.81 164 CYS A N 1
ATOM 1243 C CA . CYS A 1 164 ? -22.258 -5.512 39.785 1.00 92.81 164 CYS A CA 1
ATOM 1244 C C . CYS A 1 164 ? -21.628 -6.266 38.603 1.00 92.81 164 CYS A C 1
ATOM 1246 O O . CYS A 1 164 ? -20.450 -6.074 38.319 1.00 92.81 164 CYS A O 1
ATOM 1248 N N . GLY A 1 165 ? -22.387 -7.113 37.903 1.00 91.56 165 GLY A N 1
ATOM 1249 C CA . GLY A 1 165 ? -21.940 -7.874 36.729 1.00 91.56 165 GLY A CA 1
ATOM 1250 C C . GLY A 1 165 ? -22.369 -9.343 36.776 1.00 91.56 165 GLY A C 1
ATOM 1251 O O . GLY A 1 165 ? -22.692 -9.885 37.820 1.00 91.56 165 GLY A O 1
ATOM 1252 N N . THR A 1 166 ? -22.357 -10.031 35.632 1.00 89.44 166 THR A N 1
ATOM 1253 C CA . THR A 1 166 ? -22.852 -11.426 35.551 1.00 89.44 166 THR A CA 1
ATOM 1254 C C . THR A 1 166 ? -21.766 -12.486 35.746 1.00 89.44 166 THR A C 1
ATOM 1256 O O . THR A 1 166 ? -22.063 -13.661 35.958 1.00 89.44 166 THR A O 1
ATOM 1259 N N . ASN A 1 167 ? -20.501 -12.091 35.612 1.00 86.81 167 ASN A N 1
ATOM 1260 C CA . ASN A 1 167 ? -19.312 -12.922 35.779 1.00 86.81 167 ASN A CA 1
ATOM 1261 C C . ASN A 1 167 ? -18.098 -12.050 36.138 1.00 86.81 167 ASN A C 1
ATOM 1263 O O . ASN A 1 167 ? -18.135 -10.833 35.954 1.00 86.81 167 ASN A O 1
ATOM 1267 N N . LYS A 1 168 ? -16.989 -12.686 36.544 1.00 85.56 168 LYS A N 1
ATOM 1268 C CA . LYS A 1 168 ? -15.754 -12.010 36.987 1.00 85.56 168 LYS A CA 1
ATOM 1269 C C . LYS A 1 168 ? -15.236 -10.939 36.016 1.00 85.56 168 LYS A C 1
ATOM 1271 O O . LYS A 1 168 ? -14.750 -9.911 36.473 1.00 85.56 168 LYS A O 1
ATOM 1276 N N . ILE A 1 169 ? -15.344 -11.157 34.702 1.00 86.25 169 ILE A N 1
ATOM 1277 C CA . ILE A 1 169 ? -14.869 -10.202 33.687 1.00 86.25 169 ILE A CA 1
ATOM 1278 C C . ILE A 1 169 ? -15.775 -8.973 33.674 1.00 86.25 169 ILE A C 1
ATOM 1280 O O . ILE A 1 169 ? -15.301 -7.852 33.833 1.00 86.25 169 ILE A O 1
ATOM 1284 N N . THR A 1 170 ? -17.087 -9.179 33.534 1.00 89.44 170 THR A N 1
ATOM 1285 C CA . THR A 1 170 ? -18.055 -8.072 33.524 1.00 89.44 170 THR A CA 1
ATOM 1286 C C . THR A 1 170 ? -18.067 -7.308 34.847 1.00 89.44 170 THR A C 1
ATOM 1288 O O . THR A 1 170 ? -18.189 -6.088 34.830 1.00 89.44 170 THR A O 1
ATOM 1291 N N . THR A 1 171 ? -17.839 -7.996 35.971 1.00 90.75 171 THR A N 1
ATOM 1292 C CA . THR A 1 171 ? -17.703 -7.375 37.291 1.00 90.75 171 THR A CA 1
ATOM 1293 C C . THR A 1 171 ? -16.448 -6.524 37.404 1.00 90.75 171 THR A C 1
ATOM 1295 O O . THR A 1 171 ? -16.515 -5.397 37.886 1.00 90.75 171 THR A O 1
ATOM 1298 N N . ALA A 1 172 ? -15.309 -7.005 36.900 1.00 88.12 172 ALA A N 1
ATOM 1299 C CA . ALA A 1 172 ? -14.079 -6.219 36.883 1.00 88.12 172 ALA A CA 1
ATOM 1300 C C . ALA A 1 172 ? -14.205 -4.969 35.997 1.00 88.12 172 ALA A C 1
ATOM 1302 O O . ALA A 1 172 ? -13.702 -3.910 36.368 1.00 88.12 172 ALA A O 1
ATOM 1303 N N . ILE A 1 173 ? -14.884 -5.074 34.847 1.00 89.56 173 ILE A N 1
ATOM 1304 C CA . ILE A 1 173 ? -15.153 -3.925 33.970 1.00 89.56 173 ILE A CA 1
ATOM 1305 C C . ILE A 1 173 ? -16.039 -2.912 34.699 1.00 89.56 173 ILE A C 1
ATOM 1307 O O . ILE A 1 173 ? -15.645 -1.757 34.822 1.00 89.56 173 ILE A O 1
ATOM 1311 N N . ALA A 1 174 ? -17.180 -3.351 35.241 1.00 92.50 174 ALA A N 1
ATOM 1312 C CA . ALA A 1 174 ? -18.103 -2.479 35.960 1.00 92.50 174 ALA A CA 1
ATOM 1313 C C . ALA A 1 174 ? -17.421 -1.774 37.144 1.00 92.50 174 ALA A C 1
ATOM 1315 O O . ALA A 1 174 ? -17.517 -0.555 37.258 1.00 92.50 174 ALA A O 1
ATOM 1316 N N . TYR A 1 175 ? -16.654 -2.509 37.961 1.00 92.12 175 TYR A N 1
ATOM 1317 C CA . TYR A 1 175 ? -15.898 -1.935 39.077 1.00 92.12 175 TYR A CA 1
ATOM 1318 C C . TYR A 1 175 ? -14.897 -0.880 38.612 1.00 92.12 175 TYR A C 1
ATOM 1320 O O . TYR A 1 175 ? -14.825 0.201 39.187 1.00 92.12 175 TYR A O 1
ATOM 1328 N N . ARG A 1 176 ? -14.095 -1.175 37.581 1.00 91.12 176 ARG A N 1
ATOM 1329 C CA . ARG A 1 176 ? -13.059 -0.243 37.111 1.00 91.12 176 ARG A CA 1
ATOM 1330 C C . ARG A 1 176 ? -13.660 1.011 36.507 1.00 91.12 176 ARG A C 1
ATOM 1332 O O . ARG A 1 176 ? -13.150 2.092 36.778 1.00 91.12 176 ARG A O 1
ATOM 1339 N N . THR A 1 177 ? -14.724 0.870 35.722 1.00 93.19 177 THR A N 1
ATOM 1340 C CA . THR A 1 177 ? -15.437 2.015 35.157 1.00 93.19 177 THR A CA 1
ATOM 1341 C C . THR A 1 177 ? -16.034 2.862 36.276 1.00 93.19 177 THR A C 1
ATOM 1343 O O . THR A 1 177 ? -15.710 4.042 36.356 1.00 93.19 177 THR A O 1
ATOM 1346 N N . ALA A 1 178 ? -16.790 2.260 37.201 1.00 93.06 178 ALA A N 1
ATOM 1347 C CA . ALA A 1 178 ? -17.376 2.972 38.336 1.00 93.06 178 ALA A CA 1
ATOM 1348 C C . ALA A 1 178 ? -16.305 3.624 39.225 1.00 93.06 178 ALA A C 1
ATOM 1350 O O . ALA A 1 178 ? -16.428 4.787 39.573 1.00 93.06 178 ALA A O 1
ATOM 1351 N N . LYS A 1 179 ? -15.193 2.946 39.519 1.00 92.88 179 LYS A N 1
ATOM 1352 C CA . LYS A 1 179 ? -14.093 3.520 40.309 1.00 92.88 179 LYS A CA 1
ATOM 1353 C C . LYS A 1 179 ? -13.401 4.687 39.608 1.00 92.88 179 LYS A C 1
ATOM 1355 O O . LYS A 1 179 ? -12.942 5.607 40.276 1.00 92.88 179 LYS A O 1
ATOM 1360 N N . ALA A 1 180 ? -13.282 4.635 38.284 1.00 93.25 180 ALA A N 1
ATOM 1361 C CA . ALA A 1 180 ? -12.628 5.685 37.512 1.00 93.25 180 ALA A CA 1
ATOM 1362 C C . ALA A 1 180 ? -13.502 6.939 37.369 1.00 93.25 180 ALA A C 1
ATOM 1364 O O . ALA A 1 180 ? -12.964 8.044 37.332 1.00 93.25 180 ALA A O 1
ATOM 1365 N N . THR A 1 181 ? -14.825 6.778 37.273 1.00 95.06 181 THR A N 1
ATOM 1366 C CA . THR A 1 181 ? -15.744 7.884 36.957 1.00 95.06 181 THR A CA 1
ATOM 1367 C C . THR A 1 181 ? -16.641 8.314 38.112 1.00 95.06 181 THR A C 1
ATOM 1369 O O . THR A 1 181 ? -17.052 9.463 38.142 1.00 95.06 181 THR A O 1
ATOM 1372 N N . CYS A 1 182 ? -16.938 7.404 39.037 1.00 94.12 182 CYS A N 1
ATOM 1373 C CA . CYS A 1 182 ? -17.854 7.550 40.172 1.00 94.12 182 CYS A CA 1
ATOM 1374 C C . CYS A 1 182 ? -17.201 7.067 41.489 1.00 94.12 182 CYS A C 1
ATOM 1376 O O . CYS A 1 182 ? -17.771 6.223 42.187 1.00 94.12 182 CYS A O 1
ATOM 1378 N N . PRO A 1 183 ? -15.974 7.505 41.838 1.00 92.31 183 PRO A N 1
ATOM 1379 C CA . PRO A 1 183 ? -15.242 6.931 42.969 1.00 92.31 183 PRO A CA 1
ATOM 1380 C C . PRO A 1 183 ? -15.967 7.094 44.312 1.00 92.31 183 PRO A C 1
ATOM 1382 O O . PRO A 1 183 ? -15.758 6.278 45.205 1.00 92.31 183 PRO A O 1
ATOM 1385 N N . THR A 1 184 ? -16.800 8.128 44.458 1.00 92.19 184 THR A N 1
ATOM 1386 C CA . THR A 1 184 ? -17.536 8.435 45.690 1.00 92.19 184 THR A CA 1
ATOM 1387 C C . THR A 1 184 ? -18.912 7.774 45.774 1.00 92.19 184 THR A C 1
ATOM 1389 O O . THR A 1 184 ? -19.475 7.789 46.856 1.00 92.19 184 THR A O 1
ATOM 1392 N N . GLN A 1 185 ? -19.421 7.173 44.688 1.00 94.62 185 GLN A N 1
ATOM 1393 C CA . GLN A 1 185 ? -20.721 6.475 44.631 1.00 94.62 185 GLN A CA 1
ATOM 1394 C C . GLN A 1 185 ? -20.554 4.950 44.528 1.00 94.62 185 GLN A C 1
ATOM 1396 O O . GLN A 1 185 ? -21.477 4.230 44.146 1.00 94.62 185 GLN A O 1
ATOM 1401 N N . LEU A 1 186 ? -19.338 4.435 44.739 1.00 92.75 186 LEU A N 1
ATOM 1402 C CA . LEU A 1 186 ? -19.020 3.033 44.473 1.00 92.75 186 LEU A CA 1
ATOM 1403 C C . LEU A 1 186 ? -19.888 2.064 45.282 1.00 92.75 186 LEU A C 1
ATOM 1405 O O . LEU A 1 186 ? -20.269 1.026 44.741 1.00 92.75 186 LEU A O 1
ATOM 1409 N N . GLU A 1 187 ? -20.175 2.381 46.546 1.00 92.75 187 GLU A N 1
ATOM 1410 C CA . GLU A 1 187 ? -20.963 1.498 47.409 1.00 92.75 187 GLU A CA 1
ATOM 1411 C C . GLU A 1 187 ? -22.451 1.576 47.071 1.00 92.75 187 GLU A C 1
ATOM 1413 O O . GLU A 1 187 ? -23.098 0.543 46.953 1.00 92.75 187 GLU A O 1
ATOM 1418 N N . GLU A 1 188 ? -22.964 2.770 46.794 1.00 95.81 188 GLU A N 1
ATOM 1419 C CA . GLU A 1 188 ? -24.350 3.013 46.400 1.00 95.81 188 GLU A CA 1
ATOM 1420 C C . GLU A 1 188 ? -24.665 2.352 45.050 1.00 95.81 188 GLU A C 1
ATOM 1422 O O . GLU A 1 188 ? -25.695 1.701 44.882 1.00 95.81 188 GLU A O 1
ATOM 1427 N N . ILE A 1 189 ? -23.743 2.436 44.083 1.00 96.25 189 ILE A N 1
ATOM 1428 C CA . ILE A 1 189 ? -23.846 1.698 42.817 1.00 96.25 189 ILE A CA 1
ATOM 1429 C C . ILE A 1 189 ? -23.871 0.192 43.091 1.00 96.25 189 ILE A C 1
ATOM 1431 O O . ILE A 1 189 ? -24.669 -0.532 42.495 1.00 96.25 189 ILE A O 1
ATOM 1435 N N . ASN A 1 190 ? -22.987 -0.295 43.965 1.00 95.94 190 ASN A N 1
ATOM 1436 C CA . ASN A 1 190 ? -22.902 -1.712 44.298 1.00 95.94 190 ASN A CA 1
ATOM 1437 C C . ASN A 1 190 ? -24.188 -2.216 44.970 1.00 95.94 190 ASN A C 1
ATOM 1439 O O . ASN A 1 190 ? -24.647 -3.313 44.654 1.00 95.94 190 ASN A O 1
ATOM 1443 N N . GLU A 1 191 ? -24.785 -1.404 45.839 1.00 96.38 191 GLU A N 1
ATOM 1444 C CA . GLU A 1 191 ? -26.079 -1.645 46.473 1.00 96.38 191 GLU A CA 1
ATOM 1445 C C . GLU A 1 191 ? -27.199 -1.751 45.439 1.00 96.38 191 GLU A C 1
ATOM 1447 O O . GLU A 1 191 ? -27.862 -2.785 45.387 1.00 96.38 191 GLU A O 1
ATOM 1452 N N . CYS A 1 192 ? -27.304 -0.794 44.509 1.00 97.94 192 CYS A N 1
ATOM 1453 C CA . CYS A 1 192 ? -28.263 -0.882 43.405 1.00 97.94 192 CYS A CA 1
ATOM 1454 C C . CYS A 1 192 ? -28.127 -2.191 42.612 1.00 97.94 192 CYS A C 1
ATOM 1456 O O . CYS A 1 192 ? -29.122 -2.756 42.156 1.00 97.94 192 CYS A O 1
ATOM 1458 N N . CYS A 1 193 ? -26.901 -2.683 42.418 1.00 97.44 193 CYS A N 1
ATOM 1459 C CA . CYS A 1 193 ? -26.683 -3.942 41.713 1.00 97.44 193 CYS A CA 1
ATOM 1460 C C . CYS A 1 193 ? -27.095 -5.166 42.542 1.00 97.44 193 CYS A C 1
ATOM 1462 O O . CYS A 1 193 ? -27.613 -6.120 41.965 1.00 97.44 193 CYS A O 1
ATOM 1464 N N . ARG A 1 194 ? -26.905 -5.144 43.870 1.00 96.12 194 ARG A N 1
ATOM 1465 C CA . ARG A 1 194 ? -27.399 -6.204 44.767 1.00 96.12 194 ARG A CA 1
ATOM 1466 C C . ARG A 1 194 ? -28.925 -6.286 44.713 1.00 96.12 194 ARG A C 1
ATOM 1468 O O . ARG A 1 194 ? -29.450 -7.371 44.477 1.00 96.12 194 ARG A O 1
ATOM 1475 N N . ASP A 1 195 ? -29.604 -5.146 44.806 1.00 97.75 195 ASP A N 1
ATOM 1476 C CA . ASP A 1 195 ? -31.069 -5.069 44.748 1.00 97.75 195 ASP A CA 1
ATOM 1477 C C . ASP A 1 195 ? -31.618 -5.515 43.384 1.00 97.75 195 ASP A C 1
ATOM 1479 O O . ASP A 1 195 ? -32.671 -6.149 43.282 1.00 97.75 195 ASP A O 1
ATOM 1483 N N . HIS A 1 196 ? -30.901 -5.205 42.299 1.00 97.69 196 HIS A N 1
ATOM 1484 C CA . HIS A 1 196 ? -31.273 -5.641 40.951 1.00 97.69 196 HIS A CA 1
ATOM 1485 C C . HIS A 1 196 ? -31.141 -7.153 40.772 1.00 97.69 196 HIS A C 1
ATOM 1487 O O . HIS A 1 196 ? -32.059 -7.782 40.237 1.00 97.69 196 HIS A O 1
ATOM 1493 N N . ASP A 1 197 ? -30.036 -7.733 41.245 1.00 96.12 197 ASP A N 1
ATOM 1494 C CA . ASP A 1 197 ? -29.812 -9.178 41.223 1.00 96.12 197 ASP A CA 1
ATOM 1495 C C . ASP A 1 197 ? -30.860 -9.914 42.073 1.00 96.12 197 ASP A C 1
ATOM 1497 O O . ASP A 1 197 ? -31.394 -10.935 41.629 1.00 96.12 197 ASP A O 1
ATOM 1501 N N . GLU A 1 198 ? -31.218 -9.373 43.242 1.00 95.62 198 GLU A N 1
ATOM 1502 C CA . GLU A 1 198 ? -32.294 -9.901 44.087 1.00 95.62 198 GLU A CA 1
ATOM 1503 C C . GLU A 1 198 ? -33.653 -9.811 43.384 1.00 95.62 198 GLU A C 1
ATOM 1505 O O . GLU A 1 198 ? -34.349 -10.817 43.265 1.00 95.62 198 GLU A O 1
ATOM 1510 N N . CYS A 1 199 ? -33.997 -8.663 42.791 1.00 97.75 199 CYS A N 1
ATOM 1511 C CA . CYS A 1 199 ? -35.218 -8.505 41.993 1.00 97.75 199 CYS A CA 1
ATOM 1512 C C . CYS A 1 199 ? -35.289 -9.515 40.833 1.00 97.75 199 CYS A C 1
ATOM 1514 O O . CYS A 1 199 ? -36.356 -10.055 40.509 1.00 97.75 199 CYS A O 1
ATOM 1516 N N . TYR A 1 200 ? -34.147 -9.794 40.196 1.00 96.94 200 TYR A N 1
ATOM 1517 C CA . TYR A 1 200 ? -34.026 -10.826 39.172 1.00 96.94 200 TYR A CA 1
ATOM 1518 C C . TYR A 1 200 ? -34.251 -12.221 39.754 1.00 96.94 200 TYR A C 1
ATOM 1520 O O . TYR A 1 200 ? -35.020 -12.989 39.177 1.00 96.94 200 TYR A O 1
ATOM 1528 N N . ASP A 1 201 ? -33.630 -12.573 40.876 1.00 93.88 201 ASP A N 1
ATOM 1529 C CA . ASP A 1 201 ? -33.833 -13.867 41.539 1.00 93.88 201 ASP A CA 1
ATOM 1530 C C . ASP A 1 201 ? -35.277 -14.038 42.059 1.00 93.88 20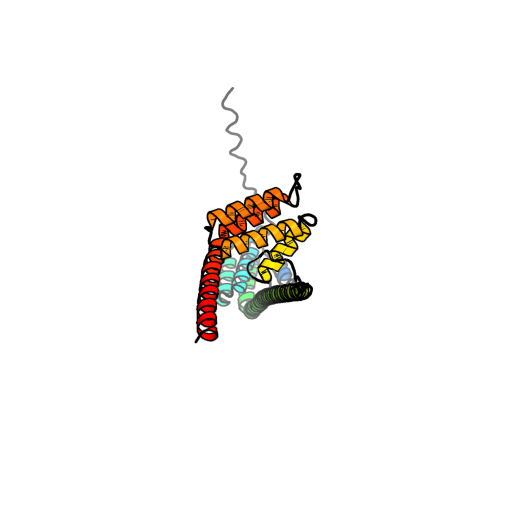1 ASP A C 1
ATOM 1532 O O . ASP A 1 201 ? -35.818 -15.154 42.042 1.00 93.88 201 ASP A O 1
ATOM 1536 N N . ASP A 1 202 ? -35.953 -12.933 42.383 1.00 95.31 202 ASP A N 1
ATOM 1537 C CA . ASP A 1 202 ? -37.367 -12.882 42.755 1.00 95.31 202 ASP A CA 1
ATOM 1538 C C . ASP A 1 202 ? -38.362 -12.881 41.607 1.00 95.31 202 ASP A C 1
ATOM 1540 O O . ASP A 1 202 ? -39.540 -13.190 41.798 1.00 95.31 202 ASP A O 1
ATOM 1544 N N . GLN A 1 203 ? -37.870 -12.689 40.387 1.00 95.12 203 GLN A N 1
ATOM 1545 C CA . GLN A 1 203 ? -38.664 -12.790 39.169 1.00 95.12 203 GLN A CA 1
ATOM 1546 C C . GLN A 1 203 ? -39.846 -11.804 39.140 1.00 95.12 203 GLN A C 1
ATOM 1548 O O . GLN A 1 203 ? -40.891 -12.107 38.562 1.00 95.12 203 GLN A O 1
ATOM 1553 N N . PHE A 1 204 ? -39.669 -10.587 39.672 1.00 96.44 204 PHE A N 1
ATOM 1554 C CA . PHE A 1 204 ? -40.684 -9.518 39.626 1.00 96.44 204 PHE A CA 1
ATOM 1555 C C . PHE A 1 204 ? -40.935 -8.931 38.222 1.00 96.44 204 PHE A C 1
ATOM 1557 O O . PHE A 1 204 ? -41.724 -8.005 38.048 1.00 96.44 204 PHE A O 1
ATOM 1564 N N . GLY A 1 205 ? -40.293 -9.484 37.192 1.00 96.88 205 GLY A N 1
ATOM 1565 C CA . GLY A 1 205 ? -40.395 -9.045 35.808 1.00 96.88 205 GLY A CA 1
ATOM 1566 C C . GLY A 1 205 ? -39.205 -8.184 35.396 1.00 96.88 205 GLY A C 1
ATOM 1567 O O . GLY A 1 205 ? -38.923 -7.149 35.994 1.00 96.88 205 GLY A O 1
ATOM 1568 N N . ARG A 1 206 ? -38.536 -8.570 34.302 1.00 97.00 206 ARG A N 1
ATOM 1569 C CA . ARG A 1 206 ? -37.315 -7.904 33.810 1.00 97.00 206 ARG A CA 1
ATOM 1570 C C . ARG A 1 206 ? -37.470 -6.387 33.677 1.00 97.00 206 ARG A C 1
ATOM 1572 O O . ARG A 1 206 ? -36.665 -5.637 34.207 1.00 97.00 206 ARG A O 1
ATOM 1579 N N . LYS A 1 207 ? -38.529 -5.928 32.998 1.00 97.94 207 LYS A N 1
ATOM 1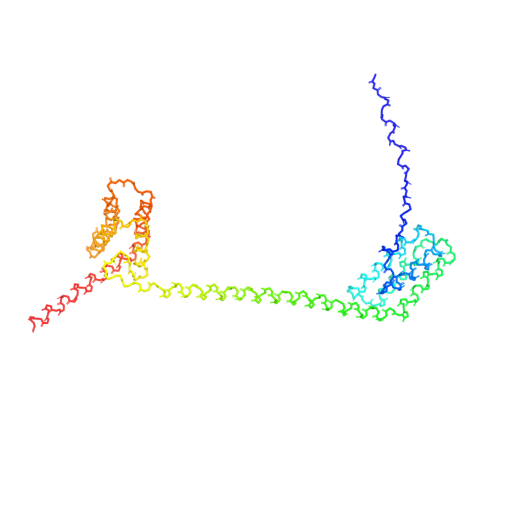580 C CA . LYS A 1 207 ? -38.765 -4.494 32.749 1.00 97.94 207 LYS A CA 1
ATOM 1581 C C . LYS A 1 207 ? -38.966 -3.705 34.047 1.00 97.94 207 LYS A C 1
ATOM 1583 O O . LYS A 1 207 ? -38.564 -2.545 34.099 1.00 97.94 207 LYS A O 1
ATOM 1588 N N . PHE A 1 208 ? -39.577 -4.324 35.057 1.00 98.31 208 PHE A N 1
ATOM 1589 C CA . PHE A 1 208 ? -39.737 -3.728 36.378 1.0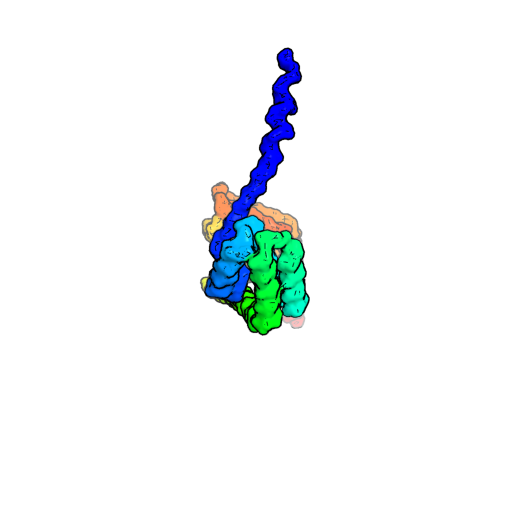0 98.31 208 PHE A CA 1
ATOM 1590 C C . PHE A 1 208 ? -38.371 -3.603 37.051 1.00 98.31 208 PHE A C 1
ATOM 1592 O O . PHE A 1 208 ? -37.938 -2.484 37.300 1.00 98.31 208 PHE A O 1
ATOM 1599 N N . CYS A 1 209 ? -37.640 -4.711 37.199 1.00 98.31 209 CYS A N 1
ATOM 1600 C CA . CYS A 1 209 ? -36.315 -4.715 37.817 1.00 98.31 209 CYS A CA 1
ATOM 1601 C C . CYS A 1 209 ? -35.332 -3.749 37.135 1.00 98.31 209 CYS A C 1
ATOM 1603 O O . CYS A 1 209 ? -34.682 -2.963 37.816 1.00 98.31 209 CYS A O 1
ATOM 1605 N N . ASP A 1 210 ? -35.261 -3.736 35.800 1.00 98.38 210 ASP A N 1
ATOM 1606 C CA . ASP A 1 210 ? -34.375 -2.826 35.059 1.00 98.38 210 ASP A CA 1
ATOM 1607 C C . ASP A 1 210 ? -34.755 -1.354 35.274 1.00 98.38 210 ASP A C 1
ATOM 1609 O O . ASP A 1 210 ? -33.886 -0.491 35.344 1.00 98.38 210 ASP A O 1
ATOM 1613 N N . SER A 1 211 ? -36.053 -1.047 35.372 1.00 98.38 211 SER A N 1
ATOM 1614 C CA . SER A 1 211 ? -36.522 0.318 35.647 1.00 98.38 211 SER A CA 1
ATOM 1615 C C . SER A 1 211 ? -36.206 0.742 37.080 1.00 98.38 211 SER A C 1
ATOM 1617 O O . SER A 1 211 ? -35.731 1.858 37.278 1.00 98.38 211 SER A O 1
ATOM 1619 N N . THR A 1 212 ? -36.408 -0.153 38.050 1.00 98.44 212 THR A N 1
ATOM 1620 C CA . THR A 1 212 ? -36.069 0.066 39.462 1.00 98.44 212 THR A CA 1
ATOM 1621 C C . THR A 1 212 ? -34.570 0.292 39.636 1.00 98.44 212 THR A C 1
ATOM 1623 O O . THR A 1 212 ? -34.171 1.263 40.270 1.00 98.44 212 THR A O 1
ATOM 1626 N N . PHE A 1 213 ? -33.738 -0.521 38.983 1.00 98.38 213 PHE A N 1
ATOM 1627 C CA . PHE A 1 213 ? -32.287 -0.342 38.963 1.00 98.38 213 PHE A CA 1
ATOM 1628 C C . PHE A 1 213 ? -31.875 1.012 38.377 1.00 98.38 213 PHE A C 1
ATOM 1630 O O . PHE A 1 213 ? -31.083 1.731 38.978 1.00 98.38 213 PHE A O 1
ATOM 1637 N N . CYS A 1 214 ? -32.445 1.404 37.233 1.00 98.25 214 CYS A N 1
ATOM 1638 C CA . CYS A 1 214 ? -32.170 2.716 36.646 1.00 98.25 214 CYS A CA 1
ATOM 1639 C C . CYS A 1 214 ? -32.556 3.873 37.583 1.00 98.25 214 CYS A C 1
ATOM 1641 O O . CYS A 1 214 ? -31.831 4.863 37.639 1.00 98.25 214 CYS A O 1
ATOM 1643 N N . GLY A 1 215 ? -33.673 3.754 38.309 1.00 97.81 215 GLY A N 1
ATOM 1644 C CA . GLY A 1 215 ? -34.079 4.735 39.318 1.00 97.81 215 GLY A CA 1
ATOM 1645 C C . GLY A 1 215 ? -33.121 4.775 40.509 1.00 97.81 215 GLY A C 1
ATOM 1646 O O . GLY A 1 215 ? -32.726 5.856 40.931 1.00 97.81 215 GLY A O 1
ATOM 1647 N N . CYS A 1 216 ? -32.680 3.609 40.992 1.00 98.25 216 CYS A N 1
ATOM 1648 C CA . CYS A 1 216 ? -31.669 3.509 42.042 1.00 98.25 216 CYS A CA 1
ATOM 1649 C C . CYS A 1 216 ? -30.379 4.230 41.636 1.00 98.25 216 CYS A C 1
ATOM 1651 O O . CYS A 1 216 ? -29.933 5.123 42.351 1.00 98.25 216 CYS A O 1
ATOM 1653 N N . LEU A 1 217 ? -29.848 3.941 40.438 1.00 97.19 217 LEU A N 1
ATOM 1654 C CA . LEU A 1 217 ? -28.649 4.606 39.925 1.00 97.19 217 LEU A CA 1
ATOM 1655 C C . LEU A 1 217 ? -28.817 6.130 39.859 1.00 97.19 217 LEU A C 1
ATOM 1657 O O . LEU A 1 217 ? -27.930 6.852 40.296 1.00 97.19 217 LEU A O 1
ATOM 1661 N N . GLN A 1 218 ? -29.952 6.635 39.370 1.00 94.38 218 GLN A N 1
ATOM 1662 C CA . GLN A 1 218 ? -30.208 8.082 39.321 1.00 94.38 218 GLN A CA 1
ATOM 1663 C C . GLN A 1 218 ? -30.205 8.737 40.708 1.00 94.38 218 GLN A C 1
ATOM 1665 O O . GLN A 1 218 ? -29.770 9.877 40.835 1.00 94.38 218 GLN A O 1
ATOM 1670 N N . ASN A 1 219 ? -30.633 8.009 41.741 1.00 94.00 219 ASN A N 1
ATOM 1671 C CA . ASN A 1 219 ? -30.672 8.503 43.116 1.00 94.00 219 ASN A CA 1
ATOM 1672 C C . ASN A 1 219 ? -29.314 8.434 43.834 1.00 94.00 219 ASN A C 1
ATOM 1674 O O . ASN A 1 219 ? -29.172 9.036 44.895 1.00 94.00 219 ASN A O 1
ATOM 1678 N N . THR A 1 220 ? -28.309 7.752 43.268 1.00 91.62 220 THR A N 1
ATOM 1679 C CA . THR A 1 220 ? -26.946 7.723 43.843 1.00 91.62 220 THR A CA 1
ATOM 1680 C C . THR A 1 220 ? -26.229 9.074 43.756 1.00 91.62 220 THR A C 1
ATOM 1682 O O . THR A 1 220 ? -25.237 9.299 44.447 1.00 91.62 220 THR A O 1
ATOM 1685 N N . MET A 1 221 ? -26.728 9.999 42.929 1.00 87.50 221 MET A N 1
ATOM 1686 C CA . MET A 1 221 ? -26.152 11.327 42.737 1.00 87.50 221 MET A CA 1
ATOM 1687 C C . MET A 1 221 ? -27.102 12.414 43.245 1.00 87.50 221 MET A C 1
ATOM 1689 O O . MET A 1 221 ? -28.212 12.573 42.744 1.00 87.50 221 MET A O 1
ATOM 1693 N N . THR A 1 222 ? -26.649 13.209 44.218 1.00 80.81 222 THR A N 1
ATOM 1694 C CA . THR A 1 222 ? -27.404 14.361 44.752 1.00 80.81 222 THR A CA 1
ATOM 1695 C C . THR A 1 222 ? -27.245 15.627 43.905 1.00 80.81 222 THR A C 1
ATOM 1697 O O . THR A 1 222 ? -28.074 16.534 43.976 1.00 80.81 222 THR A O 1
ATOM 1700 N N . SER A 1 223 ? -26.198 15.693 43.082 1.00 82.38 223 SER A N 1
ATOM 1701 C CA . SER A 1 223 ? -25.934 16.751 42.107 1.00 82.38 223 SER A CA 1
ATOM 1702 C C . SER A 1 223 ? -25.287 16.165 40.848 1.00 82.38 223 SER A C 1
ATOM 1704 O O . SER A 1 223 ? -24.771 15.048 40.860 1.00 82.38 223 SER A O 1
ATOM 1706 N N . TYR A 1 224 ? -25.346 16.900 39.735 1.00 86.44 224 TYR A N 1
ATOM 1707 C CA . TYR A 1 224 ? -24.751 16.461 38.472 1.00 86.44 224 TYR A CA 1
ATOM 1708 C C . TYR A 1 224 ? -23.218 16.399 38.565 1.00 86.44 224 TYR A C 1
ATOM 1710 O O . TYR A 1 224 ? -22.570 17.383 38.916 1.00 86.44 224 TYR A O 1
ATOM 1718 N N . ASP A 1 225 ? -22.657 15.256 38.174 1.00 89.44 225 ASP A N 1
ATOM 1719 C CA . ASP A 1 225 ? -21.228 15.006 37.991 1.00 89.44 225 ASP A CA 1
ATOM 1720 C C . ASP A 1 225 ? -21.016 14.571 36.538 1.00 89.44 225 ASP A C 1
ATOM 1722 O O . ASP A 1 225 ? -21.499 13.521 36.106 1.00 89.44 225 ASP A O 1
ATOM 1726 N N . GLU A 1 226 ? -20.296 15.399 35.782 1.00 91.56 226 GLU A N 1
ATOM 1727 C CA . GLU A 1 226 ? -20.051 15.217 34.350 1.00 91.56 226 GLU A CA 1
ATOM 1728 C C . GLU A 1 226 ? -19.320 13.907 34.021 1.00 91.56 226 GLU A C 1
ATOM 1730 O O . GLU A 1 226 ? -19.493 13.355 32.934 1.00 91.56 226 GLU A O 1
ATOM 1735 N N . LYS A 1 227 ? -18.512 13.384 34.950 1.00 93.00 227 LYS A N 1
ATOM 1736 C CA . LYS A 1 227 ? -17.788 12.126 34.760 1.00 93.00 227 LYS A CA 1
ATOM 1737 C C . LYS A 1 227 ? -18.649 10.934 35.147 1.00 93.00 227 LYS A C 1
ATOM 1739 O O . LYS A 1 227 ? -18.617 9.926 34.439 1.00 93.00 227 LYS A O 1
ATOM 1744 N N . CYS A 1 228 ? -19.404 11.032 36.239 1.00 95.31 228 CYS A N 1
ATOM 1745 C CA . CYS A 1 228 ? -20.162 9.898 36.757 1.00 95.31 228 CYS A CA 1
ATOM 1746 C C . CYS A 1 228 ? -21.485 9.648 36.014 1.00 95.31 228 CYS A C 1
ATOM 1748 O O . CYS A 1 228 ? -21.802 8.499 35.693 1.00 95.31 228 CYS A O 1
ATOM 1750 N N . ASP A 1 229 ? -22.230 10.703 35.670 1.00 95.31 229 ASP A N 1
ATOM 1751 C CA . ASP A 1 229 ? -23.559 10.597 35.050 1.00 95.31 229 ASP A CA 1
ATOM 1752 C C . ASP A 1 229 ? -23.579 9.731 33.764 1.00 95.31 229 ASP A C 1
ATOM 1754 O O . ASP A 1 229 ? -24.438 8.844 33.654 1.00 95.31 229 ASP A O 1
ATOM 1758 N N . PRO A 1 230 ? -22.616 9.860 32.823 1.00 96.38 230 PRO A N 1
ATOM 1759 C CA . PRO A 1 230 ? -22.540 8.974 31.662 1.00 96.38 230 PRO A CA 1
ATOM 1760 C C . PRO A 1 230 ? -22.380 7.495 32.032 1.00 96.38 230 PRO A C 1
ATOM 1762 O O . PRO A 1 230 ? -22.982 6.629 31.394 1.00 96.38 230 PRO A O 1
ATOM 1765 N N . THR A 1 231 ? -21.597 7.183 33.068 1.00 96.19 231 THR A N 1
ATOM 1766 C CA . THR A 1 231 ? -21.394 5.804 33.532 1.00 96.19 231 THR A CA 1
ATOM 1767 C C . THR A 1 231 ? -22.692 5.208 34.064 1.00 96.19 231 THR A C 1
ATOM 1769 O O . THR A 1 231 ? -23.064 4.112 33.644 1.00 96.19 231 THR A O 1
ATOM 1772 N N . LEU A 1 232 ? -23.431 5.935 34.905 1.00 96.88 232 LEU A N 1
ATOM 1773 C CA . LEU A 1 232 ? -24.710 5.463 35.448 1.00 96.88 232 LEU A CA 1
ATOM 1774 C C . LEU A 1 232 ? -25.754 5.240 34.344 1.00 96.88 232 LEU A C 1
ATOM 1776 O O . LEU A 1 232 ? -26.427 4.205 34.306 1.00 96.88 232 LEU A O 1
ATOM 1780 N N . LYS A 1 233 ? -25.840 6.166 33.380 1.00 97.00 233 LYS A N 1
ATOM 1781 C CA . LYS A 1 233 ? -26.704 6.022 32.197 1.00 97.00 233 LYS A CA 1
ATOM 1782 C C . LYS A 1 233 ? -26.339 4.791 31.372 1.00 97.00 233 LYS A C 1
ATOM 1784 O O . LYS A 1 233 ? -27.230 4.042 30.965 1.00 97.00 233 LYS A O 1
ATOM 1789 N N . ASN A 1 234 ? -25.046 4.543 31.169 1.00 97.12 234 ASN A N 1
ATOM 1790 C CA . ASN A 1 234 ? -24.562 3.371 30.444 1.00 97.12 234 ASN A CA 1
ATOM 1791 C C . ASN A 1 234 ? -24.855 2.064 31.189 1.00 97.12 234 ASN A C 1
ATOM 1793 O O . ASN A 1 234 ? -25.238 1.086 30.551 1.00 97.12 234 ASN A O 1
ATOM 1797 N N . MET A 1 235 ? -24.750 2.035 32.521 1.00 97.00 235 MET A N 1
ATOM 1798 C CA . MET A 1 235 ? -25.125 0.864 33.325 1.00 97.00 235 MET A CA 1
ATOM 1799 C C . MET A 1 235 ? -26.627 0.561 33.209 1.00 97.00 235 MET A C 1
ATOM 1801 O O . MET A 1 235 ? -27.005 -0.577 32.927 1.00 97.00 235 MET A O 1
ATOM 1805 N N . CYS A 1 236 ? -27.483 1.582 33.321 1.00 98.06 236 CYS A N 1
ATOM 1806 C CA . CYS A 1 236 ? -28.926 1.458 33.083 1.00 98.06 236 CYS A CA 1
ATOM 1807 C C . CYS A 1 236 ? -29.242 0.951 31.661 1.00 98.06 236 CYS A C 1
ATOM 1809 O O . CYS A 1 236 ? -30.088 0.074 31.465 1.00 98.06 236 CYS A O 1
ATOM 1811 N N . MET A 1 237 ? -28.551 1.477 30.646 1.00 97.62 237 MET A N 1
ATOM 1812 C CA . MET A 1 237 ? -28.714 1.031 29.261 1.00 97.62 237 MET A CA 1
ATOM 1813 C C . MET A 1 237 ? -28.270 -0.425 29.076 1.00 97.62 237 MET A C 1
ATOM 1815 O O . MET A 1 237 ? -28.961 -1.198 28.410 1.00 97.62 237 MET A O 1
ATOM 1819 N N . ALA A 1 238 ? -27.153 -0.817 29.692 1.00 96.38 238 ALA A N 1
ATOM 1820 C CA . ALA A 1 238 ? -26.593 -2.155 29.573 1.00 96.38 238 ALA A CA 1
ATOM 1821 C C . ALA A 1 238 ? -27.555 -3.233 30.091 1.00 96.38 238 ALA A C 1
ATOM 1823 O O . ALA A 1 238 ? -27.752 -4.236 29.403 1.00 96.38 238 ALA A O 1
ATOM 1824 N N . VAL A 1 239 ? -28.208 -3.030 31.245 1.00 96.06 239 VAL A N 1
ATOM 1825 C CA . VAL A 1 239 ? -29.179 -4.016 31.760 1.00 96.06 239 VAL A CA 1
ATOM 1826 C C . VAL A 1 239 ? -30.427 -4.105 30.882 1.00 96.06 239 VAL A C 1
ATOM 1828 O O . VAL A 1 239 ? -30.904 -5.202 30.608 1.00 96.06 239 VAL A O 1
ATOM 1831 N N . LYS A 1 240 ? -30.897 -2.982 30.324 1.00 97.50 240 LYS A N 1
ATOM 1832 C CA . LYS A 1 240 ? -32.056 -2.973 29.417 1.00 97.50 240 LYS A CA 1
ATOM 1833 C C . LYS A 1 240 ? -31.774 -3.691 28.098 1.00 97.50 240 LYS A C 1
ATOM 1835 O O . LYS A 1 240 ? -32.668 -4.345 27.560 1.00 97.50 240 LYS A O 1
ATOM 1840 N N . LEU A 1 241 ? -30.551 -3.566 27.579 1.00 95.56 241 LEU A N 1
ATOM 1841 C CA . LEU A 1 241 ? -30.156 -4.144 26.295 1.00 95.56 241 LEU A CA 1
ATOM 1842 C C . LEU A 1 241 ? -29.711 -5.609 26.419 1.00 95.56 241 LEU A C 1
ATOM 1844 O O . LEU A 1 241 ? -30.038 -6.426 25.561 1.00 95.56 241 LEU A O 1
ATOM 1848 N N . PHE A 1 242 ? -28.994 -5.958 27.491 1.00 95.25 242 PHE A N 1
ATOM 1849 C CA . PHE A 1 242 ? -28.323 -7.257 27.636 1.00 95.25 242 PHE A CA 1
ATOM 1850 C C . PHE A 1 242 ? -28.805 -8.096 28.833 1.00 95.25 242 PHE A C 1
ATOM 1852 O O . PHE A 1 242 ? -28.383 -9.245 28.990 1.00 95.25 242 PHE A O 1
ATOM 1859 N N . GLY A 1 243 ? -29.707 -7.576 29.671 1.00 94.69 243 GLY A N 1
ATOM 1860 C CA . GLY A 1 243 ? -30.149 -8.222 30.913 1.00 94.69 243 GLY A CA 1
ATOM 1861 C C . GLY A 1 243 ? -31.013 -9.470 30.726 1.00 94.69 243 GLY A C 1
ATOM 1862 O O . GLY A 1 243 ? -31.125 -10.280 31.643 1.00 94.69 243 GLY A O 1
ATOM 1863 N N . GLU A 1 244 ? -31.577 -9.709 29.535 1.00 95.44 244 GLU A N 1
ATOM 1864 C CA . GLU A 1 244 ? -32.481 -10.845 29.290 1.00 95.44 244 GLU A CA 1
ATOM 1865 C C . GLU A 1 244 ? -31.870 -12.200 29.651 1.00 95.44 244 GLU A C 1
ATOM 1867 O O . GLU A 1 244 ? -32.508 -13.030 30.303 1.00 95.44 244 GLU A O 1
ATOM 1872 N N . ALA A 1 245 ? -30.624 -12.425 29.236 1.00 93.69 245 ALA A N 1
ATOM 1873 C CA . ALA A 1 245 ? -29.938 -13.676 29.509 1.00 93.69 245 ALA A CA 1
ATOM 1874 C C . ALA A 1 245 ? -29.674 -13.854 31.012 1.00 93.69 245 ALA A C 1
ATOM 1876 O O . ALA A 1 245 ? -29.779 -14.968 31.524 1.00 93.69 245 ALA A O 1
ATOM 1877 N N . ALA A 1 246 ? -29.356 -12.772 31.728 1.00 93.81 246 ALA A N 1
ATOM 1878 C CA . ALA A 1 246 ? -29.161 -12.798 33.174 1.00 93.81 246 ALA A CA 1
ATOM 1879 C C . ALA A 1 246 ? -30.479 -13.079 33.914 1.00 93.81 246 ALA A C 1
ATOM 1881 O O . ALA A 1 246 ? -30.517 -13.984 34.747 1.00 93.81 246 ALA A O 1
ATOM 1882 N N . TYR A 1 247 ? -31.570 -12.418 33.520 1.00 95.62 247 TYR A N 1
ATOM 1883 C CA . TYR A 1 247 ? -32.902 -12.620 34.093 1.00 95.62 247 TYR A CA 1
ATOM 1884 C C . TYR A 1 247 ? -33.394 -14.067 33.942 1.00 95.62 247 TYR A C 1
ATOM 1886 O O . TYR A 1 247 ? -33.857 -14.684 34.901 1.00 95.62 247 TYR A O 1
ATOM 1894 N N . LYS A 1 248 ? -33.236 -14.661 32.749 1.00 94.94 248 LYS A N 1
ATOM 1895 C CA . LYS A 1 248 ? -33.601 -16.070 32.509 1.00 94.94 248 LYS A CA 1
ATOM 1896 C C . LYS A 1 248 ? -32.748 -17.041 33.332 1.00 94.94 248 LYS A C 1
ATOM 1898 O O . LYS A 1 248 ? -33.248 -18.066 33.797 1.00 94.94 248 LYS A O 1
ATOM 1903 N N . ARG A 1 249 ? -31.455 -16.744 33.523 1.00 92.69 249 ARG A N 1
ATOM 1904 C CA . ARG A 1 249 ? -30.572 -17.561 34.377 1.00 92.69 249 ARG A CA 1
ATOM 1905 C C . ARG A 1 249 ? -31.003 -17.515 35.842 1.00 92.69 249 ARG A C 1
ATOM 1907 O O . ARG A 1 249 ? -30.981 -18.561 36.492 1.00 92.69 249 ARG A O 1
ATOM 1914 N N . ALA A 1 250 ? -31.440 -16.358 36.334 1.00 90.94 250 ALA A N 1
ATOM 1915 C CA . ALA A 1 250 ? -32.000 -16.208 37.675 1.00 90.94 250 ALA A CA 1
ATOM 1916 C C . ALA A 1 250 ? -33.205 -17.142 37.905 1.00 90.94 250 ALA A C 1
ATOM 1918 O O . ALA A 1 250 ? -33.246 -17.865 38.902 1.00 90.94 250 ALA A O 1
ATOM 1919 N N . THR A 1 251 ? -34.098 -17.283 36.916 1.00 88.06 251 THR A N 1
ATOM 1920 C CA . THR A 1 251 ? -35.238 -18.217 36.982 1.00 88.06 251 THR A CA 1
ATOM 1921 C C . THR A 1 251 ? -34.796 -19.666 37.210 1.00 88.06 251 THR A C 1
ATOM 1923 O O . THR A 1 251 ? -35.388 -20.396 38.008 1.00 88.06 251 THR A O 1
ATOM 1926 N N . VAL A 1 252 ? -33.749 -20.108 36.504 1.00 86.00 252 VAL A N 1
ATOM 1927 C CA . VAL A 1 252 ? -33.211 -21.472 36.631 1.00 86.00 252 VAL A CA 1
ATOM 1928 C C . VAL A 1 252 ? -32.589 -21.682 38.012 1.00 86.00 252 VAL A C 1
ATOM 1930 O O . VAL A 1 252 ? -32.802 -22.734 38.618 1.00 86.00 252 VAL A O 1
ATOM 1933 N N . ARG A 1 253 ? -31.861 -20.683 38.534 1.00 85.19 253 ARG A N 1
ATOM 1934 C CA . ARG A 1 253 ? -31.286 -20.724 39.890 1.00 85.19 253 ARG A CA 1
ATOM 1935 C C . ARG A 1 253 ? -32.377 -20.848 40.954 1.00 85.19 253 ARG A C 1
ATOM 1937 O O . ARG A 1 253 ? -32.293 -21.758 41.776 1.00 85.19 253 ARG A O 1
ATOM 1944 N N . ARG A 1 254 ? -33.438 -20.034 40.876 1.00 83.06 254 ARG A N 1
ATOM 1945 C CA . ARG A 1 254 ? -34.593 -20.094 41.790 1.00 83.06 254 ARG A CA 1
ATOM 1946 C C . ARG A 1 254 ? -35.249 -21.476 41.791 1.00 83.06 254 ARG A C 1
ATOM 1948 O O . ARG A 1 254 ? -35.470 -22.051 42.854 1.00 83.06 254 ARG A O 1
ATOM 1955 N N . LYS A 1 255 ? -35.508 -22.052 40.609 1.00 83.50 255 LYS A N 1
ATOM 1956 C CA . LYS A 1 255 ? -36.098 -23.400 40.483 1.00 83.50 255 LYS A CA 1
ATOM 1957 C C . LYS A 1 255 ? -35.218 -24.485 41.105 1.00 83.50 255 LYS A C 1
ATOM 1959 O O . LYS A 1 255 ? -35.736 -25.360 41.789 1.00 83.50 255 LYS A O 1
ATOM 1964 N N . ARG A 1 256 ? -33.897 -24.419 40.904 1.00 82.88 256 ARG A N 1
ATOM 1965 C CA . ARG A 1 256 ? -32.947 -25.350 41.538 1.00 82.88 256 ARG A CA 1
ATOM 1966 C C . ARG A 1 256 ? -32.926 -25.199 43.057 1.00 82.88 256 ARG A C 1
ATOM 1968 O O . ARG A 1 256 ? -32.957 -26.204 43.755 1.00 82.88 256 ARG A O 1
ATOM 1975 N N . ALA A 1 257 ? -32.919 -23.968 43.566 1.00 79.31 257 ALA A N 1
ATOM 1976 C CA . ALA A 1 257 ? -32.960 -23.709 45.003 1.00 79.31 257 ALA A CA 1
ATOM 1977 C C . ALA A 1 257 ? -34.261 -24.227 45.646 1.00 79.31 257 ALA A C 1
ATOM 1979 O O . ALA A 1 257 ? -34.217 -24.838 46.710 1.00 79.31 257 ALA A O 1
ATOM 1980 N N . ALA A 1 258 ? -35.405 -24.046 44.980 1.00 77.50 258 ALA A N 1
ATOM 1981 C CA . ALA A 1 258 ? -36.690 -24.574 45.437 1.00 77.50 258 ALA A CA 1
ATOM 1982 C C . ALA A 1 258 ? -36.747 -26.114 45.394 1.00 77.50 258 ALA A C 1
ATOM 1984 O O . ALA A 1 258 ? -37.198 -26.736 46.352 1.00 77.50 258 ALA A O 1
ATOM 1985 N N . GLY A 1 259 ? -36.238 -26.735 44.323 1.00 73.50 259 GLY A N 1
ATOM 1986 C CA . GLY A 1 259 ? -36.164 -28.195 44.199 1.00 73.50 259 GLY A CA 1
ATOM 1987 C C . GLY A 1 259 ? -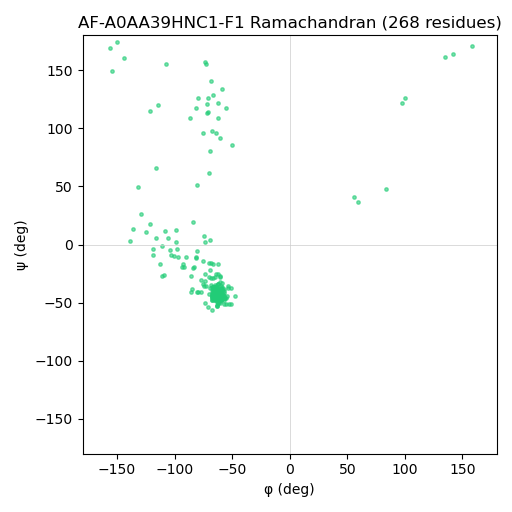35.245 -28.839 45.241 1.00 73.50 259 GLY A C 1
ATOM 1988 O O . GLY A 1 259 ? -35.612 -29.843 45.843 1.00 73.50 259 GLY A O 1
ATOM 1989 N N . ASN A 1 260 ? -34.095 -28.221 45.526 1.00 69.50 260 ASN A N 1
ATOM 1990 C CA . ASN A 1 260 ? -33.187 -28.693 46.572 1.00 69.50 260 ASN A CA 1
ATOM 1991 C C . ASN A 1 260 ? -33.796 -28.563 47.974 1.00 69.50 260 ASN A C 1
ATOM 1993 O O . ASN A 1 260 ? -33.633 -29.473 48.775 1.00 69.50 260 ASN A O 1
ATOM 1997 N N . LYS A 1 261 ? -34.543 -27.487 48.265 1.00 66.25 261 LYS A N 1
ATOM 1998 C CA . LYS A 1 261 ? -35.262 -27.352 49.546 1.00 66.25 261 LYS A CA 1
ATOM 1999 C C . LYS A 1 261 ? -36.331 -28.431 49.731 1.00 66.25 261 LYS A C 1
ATOM 2001 O O . LYS A 1 261 ? -36.492 -28.927 50.839 1.00 66.25 261 LYS A O 1
ATOM 2006 N N . SER A 1 262 ? -37.027 -28.818 48.659 1.00 61.06 262 SER A N 1
ATOM 2007 C CA . SER A 1 262 ? -38.001 -29.916 48.706 1.00 61.06 262 SER A CA 1
ATOM 2008 C C . SER A 1 262 ? -37.333 -31.268 48.981 1.00 61.06 262 SER A C 1
ATOM 2010 O O . SER A 1 262 ? -37.886 -32.065 49.726 1.00 61.06 262 SER A O 1
ATOM 2012 N N . ALA A 1 263 ? -36.141 -31.508 48.425 1.00 59.53 263 ALA A N 1
ATOM 2013 C CA . ALA A 1 263 ? -35.378 -32.735 48.659 1.00 59.53 263 ALA A CA 1
ATOM 2014 C C . ALA A 1 263 ? -34.736 -32.801 50.063 1.00 59.53 263 ALA A C 1
ATOM 2016 O O . ALA A 1 263 ? -34.593 -33.888 50.616 1.00 59.53 263 ALA A O 1
ATOM 2017 N N . ASP A 1 264 ? -34.359 -31.658 50.648 1.00 56.25 264 ASP A N 1
ATOM 2018 C CA . ASP A 1 264 ? -33.825 -31.592 52.020 1.00 56.25 264 ASP A CA 1
ATOM 2019 C C . ASP A 1 264 ? -34.922 -31.768 53.083 1.00 56.25 264 ASP A C 1
ATOM 2021 O O . ASP A 1 264 ? -34.705 -32.419 54.106 1.00 56.25 264 ASP A O 1
ATOM 2025 N N . LEU A 1 265 ? -36.128 -31.246 52.827 1.00 56.75 265 LEU A N 1
ATOM 2026 C CA . LEU A 1 265 ? -37.300 -31.473 53.682 1.00 56.75 265 LEU A CA 1
ATOM 2027 C C . LEU A 1 265 ? -37.708 -32.954 53.713 1.00 56.75 265 LEU A C 1
ATOM 2029 O O . LEU A 1 265 ? -37.977 -33.472 54.794 1.00 56.75 265 LEU A O 1
ATOM 2033 N N . ASP A 1 266 ? -37.664 -33.649 52.572 1.00 56.94 266 ASP A N 1
ATOM 2034 C CA . ASP A 1 266 ? -37.972 -35.088 52.478 1.00 56.94 266 ASP A CA 1
ATOM 2035 C C . ASP A 1 266 ? -36.943 -35.968 53.214 1.00 56.94 266 ASP A C 1
ATOM 2037 O O . ASP A 1 266 ? -37.270 -37.033 53.724 1.00 56.94 266 ASP A O 1
ATOM 2041 N N . ARG A 1 267 ? -35.685 -35.514 53.320 1.00 56.88 267 ARG A N 1
ATOM 2042 C CA . ARG A 1 267 ? -34.612 -36.237 54.026 1.00 56.88 267 ARG A CA 1
ATOM 2043 C C . ARG A 1 267 ? -34.601 -35.989 55.540 1.00 56.88 267 ARG A C 1
ATOM 2045 O O . ARG A 1 267 ? -34.009 -36.769 56.277 1.00 56.88 267 ARG A O 1
ATOM 2052 N N . THR A 1 268 ? -35.223 -34.907 56.007 1.00 57.44 268 THR A N 1
ATOM 2053 C CA . THR A 1 268 ? -35.236 -34.536 57.436 1.00 57.44 268 THR A CA 1
ATOM 2054 C C . THR A 1 268 ? -36.447 -35.115 58.182 1.00 57.44 268 THR A C 1
ATOM 2056 O O . THR A 1 268 ? -36.413 -35.222 59.405 1.00 57.44 268 THR A O 1
ATOM 2059 N N . TYR A 1 269 ? -37.503 -35.510 57.460 1.00 51.81 269 TYR A N 1
ATOM 2060 C CA . TYR A 1 269 ? -38.761 -36.022 58.026 1.00 51.81 269 TYR A CA 1
ATOM 2061 C C . TYR A 1 269 ? -39.177 -37.411 57.498 1.00 51.81 269 TYR A C 1
ATOM 2063 O O . TYR A 1 269 ? -40.308 -37.831 57.749 1.00 51.81 269 TYR A O 1
ATOM 2071 N N . GLY A 1 270 ? -38.286 -38.105 56.779 1.00 45.06 270 GLY A N 1
ATOM 2072 C CA . GLY A 1 270 ? -38.486 -39.456 56.234 1.00 45.06 270 GLY A CA 1
ATOM 2073 C C . GLY A 1 270 ? -37.692 -40.531 56.961 1.00 45.06 270 GLY A C 1
ATOM 2074 O O . GLY A 1 270 ? -36.563 -40.228 57.409 1.00 45.06 270 GLY A O 1
#